Protein AF-A0A962MMG5-F1 (afdb_monomer_lite)

Radius of gyration: 58.64 Å; chains: 1; bounding box: 100×62×156 Å

Foldseek 3Di:
DVLQVPDPVLVVLLVVLVVLVVVLVVCVVVDPCPDPVNVVSVVVNVVSLVVSLVVVCVRVDPPDDPPPPRPVVNVVVVVCPDVVVVVVVVVVVVVVVVVVVVVVVVVVVVVVVVVVVVVVVVVVVVVVVVVVVVVVVVVVVVVVVVVVVVVVVVVPDPPVVDPPPPDPDPDDDPPDDDCPVVVVVVVVVVVVVVVD

Secondary structure (DSSP, 8-state):
-HHHHT-HHHHHHHHHHHHHHHHHHHHHHHS-TT-HHHHHHHHHHHHHHHHHHHHHHHHHGGGS-TTSHHHHHHHHHHTT--HHHHHHHHHHHHHHHHHHHHHHHHHHHHHHHHHHHHHHHHHHHHHHHHHHHHHHHHHHHHHHHHHHHHHHHHHH-TTTTS------PPP---SS---HHHHHHHHHHHHHHTT-

pLDDT: mean 78.05, std 14.78, range [43.75, 97.81]

Structure (mmCIF, N/CA/C/O backbone):
data_AF-A0A962MMG5-F1
#
_entry.id   AF-A0A962MMG5-F1
#
loop_
_atom_site.group_PDB
_atom_site.id
_atom_site.type_symbol
_atom_site.label_atom_id
_atom_site.label_alt_id
_atom_site.label_comp_id
_atom_site.label_asym_id
_atom_site.label_entity_id
_atom_site.label_seq_id
_atom_site.pdbx_PDB_ins_code
_atom_site.Cartn_x
_atom_site.Cartn_y
_atom_site.Cartn_z
_atom_site.occupancy
_atom_site.B_iso_or_equiv
_atom_site.auth_seq_id
_atom_site.auth_comp_id
_atom_site.auth_asym_id
_atom_site.auth_atom_id
_atom_site.pdbx_PDB_model_num
ATOM 1 N N . ALA A 1 1 ? 8.980 1.156 -20.671 1.00 50.00 1 ALA A N 1
ATOM 2 C CA . ALA A 1 1 ? 10.140 1.974 -21.091 1.00 50.00 1 ALA A CA 1
ATOM 3 C C . ALA A 1 1 ? 11.286 1.927 -20.070 1.00 50.00 1 ALA A C 1
ATOM 5 O O . ALA A 1 1 ? 12.406 1.651 -20.466 1.00 50.00 1 ALA A O 1
ATOM 6 N N . LEU A 1 2 ? 11.029 2.111 -18.769 1.00 51.72 2 LEU A N 1
ATOM 7 C CA . LEU A 1 2 ? 12.082 2.174 -17.733 1.00 51.72 2 LEU A CA 1
ATOM 8 C C . LEU A 1 2 ? 12.782 0.841 -17.451 1.00 51.72 2 LEU A C 1
ATOM 10 O O . LEU A 1 2 ? 14.003 0.807 -17.398 1.00 51.72 2 LEU A O 1
ATOM 14 N N . LEU A 1 3 ? 12.030 -0.264 -17.378 1.00 58.00 3 LEU A N 1
ATOM 15 C CA . LEU A 1 3 ? 12.609 -1.612 -17.245 1.00 58.00 3 LEU A CA 1
ATOM 16 C C . LEU A 1 3 ? 13.552 -1.973 -18.402 1.00 58.00 3 LEU A C 1
ATOM 18 O O . LEU A 1 3 ? 14.442 -2.793 -18.234 1.00 58.00 3 LEU A O 1
ATOM 22 N N . LEU A 1 4 ? 13.351 -1.360 -19.573 1.00 62.56 4 LEU A N 1
ATOM 23 C CA . LEU A 1 4 ? 14.190 -1.583 -20.749 1.00 62.56 4 LEU A CA 1
ATOM 24 C C . LEU A 1 4 ? 15.490 -0.784 -20.647 1.00 62.56 4 LEU A C 1
ATOM 26 O O . LEU A 1 4 ? 16.555 -1.337 -20.874 1.00 62.56 4 LEU A O 1
ATOM 30 N N . ASN A 1 5 ? 15.413 0.500 -20.276 1.00 62.59 5 ASN A N 1
ATOM 31 C CA . ASN A 1 5 ? 16.597 1.359 -20.166 1.00 62.59 5 ASN A CA 1
ATOM 32 C C . ASN A 1 5 ? 17.477 1.011 -18.948 1.00 62.59 5 ASN A C 1
ATOM 34 O O . ASN A 1 5 ? 18.682 1.231 -18.970 1.00 62.59 5 ASN A O 1
ATOM 38 N N . ALA A 1 6 ? 16.883 0.450 -17.891 1.00 62.59 6 ALA A N 1
ATOM 39 C CA . ALA A 1 6 ? 17.605 0.006 -16.702 1.00 62.59 6 ALA A CA 1
ATOM 40 C C . ALA A 1 6 ? 18.327 -1.347 -16.879 1.00 62.59 6 ALA A C 1
ATOM 42 O O . ALA A 1 6 ? 19.144 -1.702 -16.032 1.00 62.59 6 ALA A O 1
ATOM 43 N N . ASP A 1 7 ? 18.043 -2.115 -17.942 1.00 72.12 7 ASP A N 1
ATOM 44 C CA . ASP A 1 7 ? 18.690 -3.410 -18.178 1.00 72.12 7 ASP A CA 1
ATOM 45 C C . ASP A 1 7 ? 20.025 -3.230 -18.935 1.00 72.12 7 ASP A C 1
ATOM 47 O O . ASP A 1 7 ? 20.018 -2.827 -20.106 1.00 72.12 7 ASP A O 1
ATOM 51 N N . PRO A 1 8 ? 21.178 -3.571 -18.323 1.00 75.00 8 PRO A N 1
ATOM 52 C CA . PRO A 1 8 ? 22.483 -3.435 -18.968 1.00 75.00 8 PRO A CA 1
ATOM 53 C C . PRO A 1 8 ? 22.618 -4.307 -20.223 1.00 75.00 8 PRO A C 1
ATOM 55 O O . PRO A 1 8 ? 23.302 -3.919 -21.168 1.00 75.00 8 PRO A O 1
ATOM 58 N N . VAL A 1 9 ? 21.939 -5.460 -20.268 1.00 78.56 9 VAL A N 1
ATOM 59 C CA . VAL A 1 9 ? 21.954 -6.362 -21.431 1.00 78.56 9 VAL A CA 1
ATOM 60 C C . VAL A 1 9 ? 21.170 -5.753 -22.589 1.00 78.56 9 VAL A C 1
ATOM 62 O O . VAL A 1 9 ? 21.579 -5.860 -23.739 1.00 78.56 9 VAL A O 1
ATOM 65 N N . PHE A 1 10 ? 20.056 -5.079 -22.300 1.00 78.62 10 PHE A N 1
ATOM 66 C CA . PHE A 1 10 ? 19.275 -4.395 -23.328 1.00 78.62 10 PHE A CA 1
ATOM 67 C C . PHE A 1 10 ? 20.078 -3.243 -23.947 1.00 78.62 10 PHE A C 1
ATOM 69 O O . PHE A 1 10 ? 20.135 -3.119 -25.172 1.00 78.62 10 PHE A O 1
ATOM 76 N N . ARG A 1 11 ? 20.770 -2.455 -23.117 1.00 77.44 11 ARG A N 1
ATOM 77 C CA . ARG A 1 11 ? 21.615 -1.347 -23.577 1.00 77.44 11 ARG A CA 1
ATOM 78 C C . ARG A 1 11 ? 22.778 -1.815 -24.452 1.00 77.44 11 ARG A C 1
ATOM 80 O O . ARG A 1 11 ? 22.948 -1.284 -25.545 1.00 77.44 11 ARG A O 1
ATOM 87 N N . SER A 1 12 ? 23.516 -2.841 -24.028 1.00 82.00 12 SER A N 1
ATOM 88 C CA . SER A 1 12 ? 24.632 -3.364 -24.825 1.00 82.00 12 SER A CA 1
ATOM 89 C C . SER A 1 12 ? 24.162 -3.956 -26.156 1.00 82.00 12 SER A C 1
ATOM 91 O O . SER A 1 12 ? 24.792 -3.740 -27.187 1.00 82.00 12 SER A O 1
ATOM 93 N N . THR A 1 13 ? 23.009 -4.637 -26.188 1.00 83.44 13 THR A N 1
ATOM 94 C CA . THR A 1 13 ? 22.439 -5.132 -27.454 1.00 83.44 13 THR A CA 1
ATOM 95 C C . THR A 1 13 ? 21.995 -4.010 -28.394 1.00 83.44 13 THR A C 1
ATOM 97 O O . THR A 1 13 ? 22.092 -4.169 -29.609 1.00 83.44 13 THR A O 1
ATOM 100 N N . LEU A 1 14 ? 21.546 -2.872 -27.855 1.00 81.62 14 LEU A N 1
ATOM 101 C CA . LEU A 1 14 ? 21.193 -1.687 -28.638 1.00 81.62 14 LEU A CA 1
ATOM 102 C C . LEU A 1 14 ? 22.445 -1.027 -29.232 1.00 81.62 14 LEU A C 1
ATOM 104 O O . LEU A 1 14 ? 22.450 -0.688 -30.414 1.00 81.62 14 LEU A O 1
ATOM 108 N N . GLU A 1 15 ? 23.512 -0.902 -28.443 1.00 82.19 15 GLU A N 1
ATOM 109 C CA . GLU A 1 15 ? 24.815 -0.393 -28.893 1.00 82.19 15 GLU A CA 1
ATOM 110 C C . GLU A 1 15 ? 25.410 -1.290 -29.997 1.00 82.19 15 GLU A C 1
ATOM 112 O O . GLU A 1 15 ? 25.740 -0.797 -31.077 1.00 82.19 15 GLU A O 1
ATOM 117 N N . ASN A 1 16 ? 25.407 -2.615 -29.803 1.00 83.56 16 ASN A N 1
ATOM 118 C CA . ASN A 1 16 ? 25.861 -3.587 -30.807 1.00 83.56 16 ASN A CA 1
ATOM 119 C C . ASN A 1 16 ? 25.050 -3.514 -32.112 1.00 83.56 16 ASN A C 1
ATOM 121 O O . ASN A 1 16 ? 25.594 -3.670 -33.205 1.00 83.56 16 ASN A O 1
ATOM 125 N N . LEU A 1 17 ? 23.739 -3.273 -32.019 1.00 84.25 17 LEU A N 1
ATOM 126 C CA . LEU A 1 17 ? 22.877 -3.096 -33.187 1.00 84.25 17 LEU A CA 1
ATOM 127 C C . LEU A 1 17 ? 23.201 -1.798 -33.937 1.00 84.25 17 LEU A C 1
ATOM 129 O O . LEU A 1 17 ? 23.193 -1.786 -35.169 1.00 84.25 17 LEU A O 1
ATOM 133 N N . ALA A 1 18 ? 23.491 -0.710 -33.219 1.00 81.44 18 ALA A N 1
ATOM 134 C CA . ALA A 1 18 ? 23.902 0.550 -33.830 1.00 81.44 18 ALA A CA 1
ATOM 135 C C . ALA A 1 18 ? 25.228 0.390 -34.594 1.00 81.44 18 ALA A C 1
ATOM 137 O O . ALA A 1 18 ? 25.329 0.829 -35.741 1.00 81.44 18 ALA A O 1
ATOM 138 N N . GLU A 1 19 ? 26.198 -0.316 -34.012 1.00 84.94 19 GLU A N 1
ATOM 139 C CA . GLU A 1 19 ? 27.481 -0.627 -34.650 1.00 84.94 19 GLU A CA 1
ATOM 140 C C . GLU A 1 19 ? 27.322 -1.560 -35.866 1.00 84.94 19 GLU A C 1
ATOM 142 O O . GLU A 1 19 ? 27.868 -1.303 -36.944 1.00 84.94 19 GLU A O 1
ATOM 147 N N . ALA A 1 20 ? 26.493 -2.604 -35.753 1.00 84.12 20 ALA A N 1
ATOM 148 C CA . ALA A 1 20 ? 26.179 -3.505 -36.863 1.00 84.12 20 ALA A CA 1
ATOM 149 C C . ALA A 1 20 ? 25.480 -2.778 -38.029 1.00 84.12 20 ALA A C 1
ATOM 151 O O . ALA A 1 20 ? 25.732 -3.077 -39.196 1.00 84.12 20 ALA A O 1
ATOM 152 N N . ARG A 1 21 ? 24.624 -1.789 -37.740 1.00 83.44 21 ARG A N 1
ATOM 153 C CA . ARG A 1 21 ? 23.985 -0.956 -38.771 1.00 83.44 21 ARG A CA 1
ATOM 154 C C . ARG A 1 21 ? 24.956 0.038 -39.408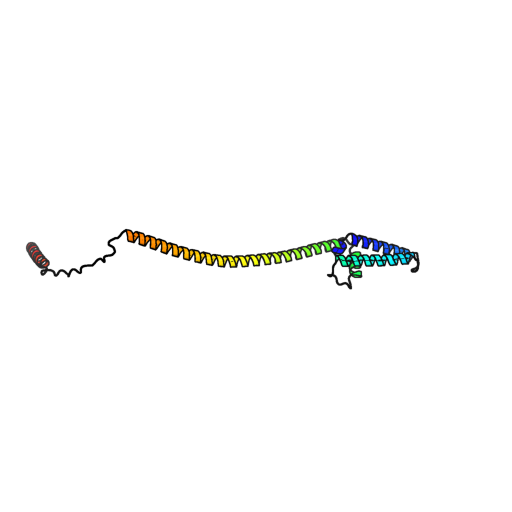 1.00 83.44 21 ARG A C 1
ATOM 156 O O . ARG A 1 21 ? 24.884 0.234 -40.619 1.00 83.44 21 ARG A O 1
ATOM 163 N N . ALA A 1 22 ? 25.861 0.630 -38.630 1.00 84.25 22 ALA A N 1
ATOM 164 C CA . ALA A 1 22 ? 26.896 1.524 -39.151 1.00 84.25 22 ALA A CA 1
ATOM 165 C C . ALA A 1 22 ? 27.844 0.782 -40.110 1.00 84.25 22 ALA A C 1
ATOM 167 O O . ALA A 1 22 ? 28.054 1.215 -41.240 1.00 84.25 22 ALA A O 1
ATOM 168 N N . THR A 1 23 ? 28.324 -0.397 -39.710 1.00 85.88 23 THR A N 1
ATOM 169 C CA . THR A 1 23 ? 29.180 -1.251 -40.553 1.00 85.88 23 THR A CA 1
ATOM 170 C C . THR A 1 23 ? 28.458 -1.759 -41.803 1.00 85.88 23 THR A C 1
ATOM 172 O O . THR A 1 23 ? 29.042 -1.799 -42.887 1.00 85.88 23 THR A O 1
ATOM 175 N N . LEU A 1 24 ? 27.167 -2.091 -41.699 1.00 86.75 24 LEU A N 1
ATOM 176 C CA . LEU A 1 24 ? 26.329 -2.425 -42.852 1.00 86.75 24 LEU A CA 1
ATOM 177 C C . LEU A 1 24 ? 26.233 -1.241 -43.826 1.00 86.75 24 LEU A C 1
ATOM 179 O O . LEU A 1 24 ? 26.394 -1.446 -45.030 1.00 86.75 24 LEU A O 1
ATOM 183 N N . ALA A 1 25 ? 26.014 -0.019 -43.331 1.00 84.38 25 ALA A N 1
ATOM 184 C CA . ALA A 1 25 ? 25.962 1.185 -44.160 1.00 84.38 25 ALA A CA 1
ATOM 185 C C . ALA A 1 25 ? 27.298 1.444 -44.883 1.00 84.38 25 ALA A C 1
ATOM 187 O O . ALA A 1 25 ? 27.298 1.673 -46.094 1.00 84.38 25 ALA A O 1
ATOM 188 N N . ASP A 1 26 ? 28.429 1.294 -44.189 1.00 87.38 26 ASP A N 1
ATOM 189 C CA . ASP A 1 26 ? 29.767 1.395 -44.788 1.00 87.38 26 ASP A CA 1
ATOM 190 C C . ASP A 1 26 ? 29.994 0.346 -45.885 1.00 87.38 26 ASP A C 1
ATOM 192 O O . ASP A 1 26 ? 30.548 0.638 -46.950 1.00 87.38 26 ASP A O 1
ATOM 196 N N . TYR A 1 27 ? 29.560 -0.893 -45.648 1.00 88.12 27 TYR A N 1
ATOM 197 C CA . TYR A 1 27 ? 29.689 -1.979 -46.615 1.00 88.12 27 TYR A CA 1
ATOM 198 C C . TYR A 1 27 ? 28.732 -1.861 -47.794 1.00 88.12 27 TYR A C 1
ATOM 200 O O . TYR A 1 27 ? 29.111 -2.269 -48.886 1.00 88.12 27 TYR A O 1
ATOM 208 N N . LEU A 1 28 ? 27.547 -1.279 -47.617 1.00 85.56 28 LEU A N 1
ATOM 209 C CA . LEU A 1 28 ? 26.668 -0.914 -48.729 1.00 85.56 28 LEU A CA 1
ATOM 210 C C . LEU A 1 28 ? 27.239 0.239 -49.559 1.00 85.56 28 LEU A C 1
ATOM 212 O O . LEU A 1 28 ? 27.043 0.266 -50.771 1.00 85.56 28 LEU A O 1
ATOM 216 N N . GLY A 1 29 ? 27.962 1.169 -48.928 1.00 84.94 29 GLY A N 1
ATOM 217 C CA . GLY A 1 29 ? 28.671 2.237 -49.633 1.00 84.94 29 GLY A CA 1
ATOM 218 C C . GLY A 1 29 ? 29.849 1.725 -50.469 1.00 84.94 29 GLY A C 1
ATOM 219 O O . GLY A 1 29 ? 30.132 2.268 -51.534 1.00 84.94 29 GLY A O 1
ATOM 220 N N . LYS A 1 30 ? 30.527 0.661 -50.013 1.00 86.38 30 LYS A N 1
ATOM 221 C CA . LYS A 1 30 ? 31.703 0.075 -50.688 1.00 86.38 30 LYS A CA 1
ATOM 222 C C . LYS A 1 30 ? 31.366 -1.077 -51.637 1.00 86.38 30 LYS A C 1
ATOM 224 O O . LYS A 1 30 ? 32.090 -1.300 -52.606 1.00 86.38 30 LYS A O 1
ATOM 229 N N . TRP A 1 31 ? 30.309 -1.835 -51.360 1.00 86.19 31 TRP A N 1
ATOM 230 C CA . TRP A 1 31 ? 29.953 -3.059 -52.075 1.00 86.19 31 TRP A CA 1
ATOM 231 C C . TRP A 1 31 ? 28.460 -3.116 -52.397 1.00 86.19 31 TRP A C 1
ATOM 233 O O . TRP A 1 31 ? 27.612 -2.643 -51.649 1.00 86.19 31 TRP A O 1
ATOM 243 N N . GLY A 1 32 ? 28.119 -3.773 -53.507 1.00 80.69 32 GLY A N 1
ATOM 244 C CA . GLY A 1 32 ? 26.726 -3.945 -53.912 1.00 80.69 32 GLY A CA 1
ATOM 245 C C . GLY A 1 32 ? 25.913 -4.849 -52.965 1.00 80.69 32 GLY A C 1
ATOM 246 O O . GLY A 1 32 ? 26.469 -5.700 -52.264 1.00 80.69 32 GLY A O 1
ATOM 247 N N . PRO A 1 33 ? 24.571 -4.770 -53.016 1.00 77.69 33 PRO A N 1
ATOM 248 C CA . PRO A 1 33 ? 23.655 -5.463 -52.097 1.00 77.69 33 PRO A CA 1
ATOM 249 C C . PRO A 1 33 ? 23.720 -7.000 -52.156 1.00 77.69 33 PRO A C 1
ATOM 251 O O . PRO A 1 33 ? 23.191 -7.685 -51.283 1.00 77.69 33 PRO A O 1
ATOM 254 N N . ARG A 1 34 ? 24.361 -7.570 -53.185 1.00 81.00 34 ARG A N 1
ATOM 255 C CA . ARG A 1 34 ? 24.557 -9.021 -53.343 1.00 81.00 34 ARG A CA 1
ATOM 256 C C . ARG A 1 34 ? 25.866 -9.546 -52.745 1.00 81.00 34 ARG A C 1
ATOM 258 O O . ARG A 1 34 ? 26.056 -10.760 -52.744 1.00 81.00 34 ARG A O 1
ATOM 265 N N . HIS A 1 35 ? 26.743 -8.679 -52.241 1.00 87.81 35 HIS A N 1
ATOM 266 C CA . HIS A 1 35 ? 28.038 -9.088 -51.704 1.00 87.81 35 HIS A CA 1
ATOM 267 C C . HIS A 1 35 ? 27.873 -9.964 -50.441 1.00 87.81 35 HIS A C 1
ATOM 269 O O . HIS A 1 35 ? 27.053 -9.633 -49.578 1.00 87.81 35 HIS A O 1
ATOM 275 N N . PRO A 1 36 ? 28.639 -11.064 -50.283 1.00 87.44 36 PRO A N 1
ATOM 276 C CA . PRO A 1 36 ? 28.470 -12.005 -49.171 1.00 87.44 36 PRO A CA 1
ATOM 277 C C . PRO A 1 36 ? 28.608 -11.342 -47.796 1.00 87.44 36 PRO A C 1
ATOM 279 O O . PRO A 1 36 ? 27.806 -11.627 -46.911 1.00 87.44 36 PRO A O 1
ATOM 282 N N . LYS A 1 37 ? 29.539 -10.388 -47.636 1.00 83.38 37 LYS A N 1
ATOM 283 C CA . LYS A 1 37 ? 29.683 -9.629 -46.380 1.00 83.38 37 LYS A CA 1
ATOM 284 C C . LYS A 1 37 ? 28.448 -8.771 -46.081 1.00 83.38 37 LYS A C 1
ATOM 286 O O . LYS A 1 37 ? 27.962 -8.777 -44.962 1.00 83.38 37 LYS A O 1
ATOM 291 N N . VAL A 1 38 ? 27.873 -8.105 -47.083 1.00 87.88 38 VAL A N 1
ATOM 292 C CA . VAL A 1 38 ? 26.654 -7.295 -46.899 1.00 87.88 38 VAL A CA 1
ATOM 293 C C . VAL A 1 38 ? 25.481 -8.175 -46.460 1.00 87.88 38 VAL A C 1
ATOM 295 O O . VAL A 1 38 ? 24.766 -7.823 -45.527 1.00 87.88 38 VAL A O 1
ATOM 298 N N . LYS A 1 39 ? 25.314 -9.355 -47.072 1.00 88.06 39 LYS A N 1
ATOM 299 C CA . LYS A 1 39 ? 24.279 -10.317 -46.662 1.00 88.06 39 LYS A CA 1
ATOM 300 C C . LYS A 1 39 ? 24.479 -10.826 -45.234 1.00 88.06 39 LYS A C 1
ATOM 302 O O . LYS A 1 39 ? 23.503 -10.925 -44.500 1.00 88.06 39 LYS A O 1
ATOM 307 N N . GLN A 1 40 ? 25.717 -11.120 -44.834 1.00 87.62 40 GLN A N 1
ATOM 308 C CA . GLN A 1 40 ? 26.030 -11.542 -43.464 1.00 87.62 40 GLN A CA 1
ATOM 309 C C . GLN A 1 40 ? 25.647 -10.465 -42.443 1.00 87.62 40 GLN A C 1
ATOM 311 O O . GLN A 1 40 ? 24.933 -10.759 -41.490 1.00 87.62 40 GLN A O 1
ATOM 316 N N . PHE A 1 41 ? 26.033 -9.207 -42.679 1.00 86.25 41 PHE A N 1
ATOM 317 C CA . PHE A 1 41 ? 25.680 -8.100 -41.785 1.00 86.25 41 PHE A CA 1
ATOM 318 C C . PHE A 1 41 ? 24.178 -7.778 -41.796 1.00 86.25 41 PHE A C 1
ATOM 320 O O . PHE A 1 41 ? 23.620 -7.446 -40.756 1.00 86.25 41 PHE A O 1
ATOM 327 N N . GLN A 1 42 ? 23.480 -7.945 -42.925 1.00 86.50 42 GLN A N 1
ATOM 328 C CA . GLN A 1 42 ? 22.015 -7.834 -42.969 1.00 86.50 42 GLN A CA 1
ATOM 329 C C . GLN A 1 42 ? 21.316 -8.894 -42.113 1.00 86.50 42 GLN A C 1
ATOM 331 O O . GLN A 1 42 ? 20.319 -8.589 -41.461 1.00 86.50 42 GLN A O 1
ATOM 336 N N . VAL A 1 43 ? 21.813 -10.133 -42.120 1.00 88.81 43 VAL A N 1
ATOM 337 C CA . VAL A 1 43 ? 21.289 -11.201 -41.257 1.00 88.81 43 VAL A CA 1
ATOM 338 C C . VAL A 1 43 ? 21.581 -10.879 -39.793 1.00 88.81 43 VAL A C 1
ATOM 340 O O . VAL A 1 43 ? 20.658 -10.899 -38.987 1.00 88.81 43 VAL A O 1
ATOM 343 N N . LEU A 1 44 ? 22.808 -10.459 -39.476 1.00 86.94 44 LEU A N 1
ATOM 344 C CA . LEU A 1 44 ? 23.209 -10.077 -38.120 1.00 86.94 44 LEU A CA 1
ATOM 345 C C . LEU A 1 44 ? 22.343 -8.942 -37.543 1.00 86.94 44 LEU A C 1
ATOM 347 O O . LEU A 1 44 ? 21.909 -9.008 -36.393 1.00 86.94 44 LEU A O 1
ATOM 351 N N . VAL A 1 45 ? 22.039 -7.913 -38.339 1.00 85.06 45 VAL A N 1
ATOM 352 C CA . VAL A 1 45 ? 21.145 -6.821 -37.918 1.00 85.06 45 VAL A CA 1
ATOM 353 C C . VAL A 1 45 ? 19.737 -7.350 -37.623 1.00 85.06 45 VAL A C 1
ATOM 355 O O . VAL A 1 45 ? 19.159 -7.010 -36.597 1.00 85.06 45 VAL A O 1
ATOM 358 N N . LYS A 1 46 ? 19.196 -8.245 -38.456 1.00 85.56 46 LYS A N 1
ATOM 359 C CA . LYS A 1 46 ? 17.869 -8.837 -38.212 1.00 85.56 46 LYS A CA 1
ATOM 360 C C . LYS A 1 46 ? 17.840 -9.735 -36.974 1.00 85.56 46 LYS A C 1
ATOM 362 O O . LYS A 1 46 ? 16.869 -9.712 -36.224 1.00 85.56 46 LYS A O 1
ATOM 367 N N . GLU A 1 47 ? 18.882 -10.528 -36.752 1.00 86.31 47 GLU A N 1
ATOM 368 C CA . GLU A 1 47 ? 18.989 -11.405 -35.581 1.00 86.31 47 GLU A CA 1
ATOM 369 C C . GLU A 1 47 ? 19.105 -10.597 -34.284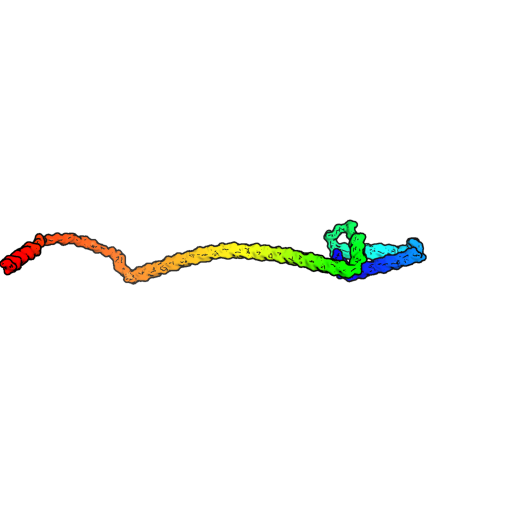 1.00 86.31 47 GLU A C 1
ATOM 371 O O . GLU A 1 47 ? 18.415 -10.886 -33.304 1.00 86.31 47 GLU A O 1
ATOM 376 N N . THR A 1 48 ? 19.920 -9.540 -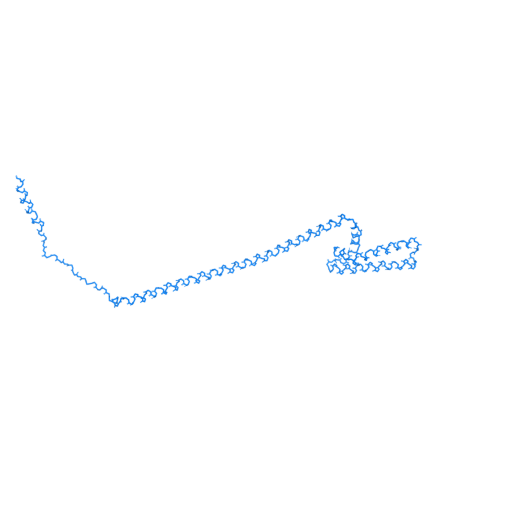34.285 1.00 83.81 48 THR A N 1
ATOM 377 C CA . THR A 1 48 ? 20.067 -8.640 -33.129 1.00 83.81 48 THR A CA 1
ATOM 378 C C . THR A 1 48 ? 18.781 -7.861 -32.842 1.00 83.81 48 THR A C 1
ATOM 380 O O . THR A 1 48 ? 18.395 -7.742 -31.679 1.00 83.81 48 THR A O 1
ATOM 383 N N . GLU A 1 49 ? 18.044 -7.428 -33.871 1.00 79.81 49 GLU A N 1
ATOM 384 C CA . GLU A 1 49 ? 16.697 -6.852 -33.728 1.00 79.81 49 GLU A CA 1
ATOM 385 C C . GLU A 1 49 ? 15.721 -7.833 -33.067 1.00 79.81 49 GLU A C 1
ATOM 387 O O . GLU A 1 49 ? 15.007 -7.477 -32.127 1.00 79.81 49 GLU A O 1
ATOM 392 N N . GLN A 1 50 ? 15.701 -9.089 -33.516 1.00 81.31 50 GLN A N 1
ATOM 393 C CA . GLN A 1 50 ? 14.836 -10.117 -32.935 1.00 81.31 50 GLN A CA 1
ATOM 394 C C . GLN A 1 50 ? 15.209 -10.431 -31.483 1.00 81.31 50 GLN A C 1
ATOM 396 O O . GLN A 1 50 ? 14.316 -10.568 -30.642 1.00 81.31 50 GLN A O 1
ATOM 401 N N . ALA A 1 51 ? 16.502 -10.499 -31.162 1.00 82.56 51 ALA A N 1
ATOM 402 C CA . ALA A 1 51 ? 16.983 -10.701 -29.798 1.00 82.56 51 ALA A CA 1
ATOM 403 C C . ALA A 1 51 ? 16.577 -9.541 -28.871 1.00 82.56 51 ALA A C 1
ATOM 405 O O . ALA A 1 51 ? 16.092 -9.776 -27.759 1.00 82.56 51 ALA A O 1
ATOM 406 N N . LEU A 1 52 ? 16.686 -8.298 -29.354 1.00 79.06 52 LEU A N 1
ATOM 407 C CA . LEU A 1 52 ? 16.254 -7.095 -28.641 1.00 79.06 52 LEU A CA 1
ATOM 408 C C . LEU A 1 52 ? 14.740 -7.119 -28.365 1.00 79.06 52 LEU A C 1
ATOM 410 O O . LEU A 1 52 ? 14.300 -6.812 -27.255 1.00 79.06 52 LEU A O 1
ATOM 414 N N . LEU A 1 53 ? 13.934 -7.549 -29.343 1.00 75.75 53 LEU A N 1
ATOM 415 C CA . LEU A 1 53 ? 12.483 -7.706 -29.194 1.00 75.75 53 LEU A CA 1
ATOM 416 C C . LEU A 1 53 ? 12.099 -8.849 -28.248 1.00 75.75 53 LEU A C 1
ATOM 418 O O . LEU A 1 53 ? 11.167 -8.721 -27.454 1.00 75.75 53 LEU A O 1
ATOM 422 N N . ALA A 1 54 ? 12.809 -9.973 -28.298 1.00 80.12 54 ALA A N 1
ATOM 423 C CA . ALA A 1 54 ? 12.589 -11.076 -27.371 1.00 80.12 54 ALA A CA 1
ATOM 424 C C . ALA A 1 54 ? 12.903 -10.651 -25.928 1.00 80.12 54 ALA A C 1
ATOM 426 O O . ALA A 1 54 ? 12.137 -10.957 -25.010 1.00 80.12 54 ALA A O 1
ATOM 427 N N . ARG A 1 55 ? 13.992 -9.898 -25.726 1.00 77.69 55 ARG A N 1
ATOM 428 C CA . ARG A 1 55 ? 14.365 -9.344 -24.419 1.00 77.69 55 ARG A CA 1
ATOM 429 C C . ARG A 1 55 ? 13.346 -8.317 -23.934 1.00 77.69 55 ARG A C 1
ATOM 431 O O . ARG A 1 55 ? 12.921 -8.399 -22.783 1.00 77.69 55 ARG A O 1
ATOM 438 N N . SER A 1 56 ? 12.891 -7.414 -24.803 1.00 71.94 56 SER A N 1
ATOM 439 C CA . SER A 1 56 ? 11.911 -6.392 -24.427 1.00 71.94 56 SER A CA 1
ATOM 440 C C . SER A 1 56 ? 10.567 -6.988 -24.007 1.00 71.94 56 SER A C 1
ATOM 442 O O . SER A 1 56 ? 9.994 -6.558 -23.007 1.00 71.94 56 SER A O 1
ATOM 444 N N . ARG A 1 57 ? 10.108 -8.041 -24.695 1.00 72.75 57 ARG A N 1
ATOM 445 C CA . ARG A 1 57 ? 8.902 -8.801 -24.325 1.00 72.75 57 ARG A CA 1
ATOM 446 C C . ARG A 1 57 ? 9.034 -9.484 -22.964 1.00 72.75 57 ARG A C 1
ATOM 448 O O . ARG A 1 57 ? 8.085 -9.457 -22.187 1.00 72.75 57 ARG A O 1
ATOM 455 N N . ARG A 1 58 ? 10.202 -10.058 -22.648 1.00 74.06 58 ARG A N 1
ATOM 456 C CA . ARG A 1 58 ? 10.456 -10.665 -21.328 1.00 74.06 58 ARG A CA 1
ATOM 457 C C . ARG A 1 58 ? 10.421 -9.633 -20.201 1.00 74.06 58 ARG A C 1
ATOM 459 O O . ARG A 1 58 ? 9.870 -9.922 -19.149 1.00 74.06 58 ARG A O 1
ATOM 466 N N . LEU A 1 59 ? 10.984 -8.446 -20.426 1.00 70.50 59 LEU A N 1
ATOM 467 C CA . LEU A 1 59 ? 11.059 -7.388 -19.411 1.00 70.50 59 LEU A CA 1
ATOM 468 C C . LEU A 1 59 ? 9.726 -6.663 -19.190 1.00 70.50 59 LEU A C 1
ATOM 470 O O . LEU A 1 59 ? 9.432 -6.251 -18.075 1.00 70.50 59 LEU A O 1
ATOM 474 N N . LEU A 1 60 ? 8.924 -6.477 -20.241 1.00 66.38 60 LEU A N 1
ATOM 475 C CA . LEU A 1 60 ? 7.638 -5.774 -20.156 1.00 66.38 60 LEU A CA 1
ATOM 476 C C . LEU A 1 60 ? 6.477 -6.677 -19.701 1.00 66.38 60 LEU A C 1
ATOM 478 O O . LEU A 1 60 ? 5.434 -6.165 -19.289 1.00 66.38 60 LEU A O 1
ATOM 482 N N . GLY A 1 61 ? 6.639 -8.001 -19.781 1.00 62.56 61 GLY A N 1
ATOM 483 C CA . GLY A 1 61 ? 5.573 -8.971 -19.524 1.00 62.56 61 GLY A CA 1
ATOM 484 C C . GLY A 1 61 ? 4.379 -8.824 -20.481 1.00 62.56 61 GLY A C 1
ATOM 485 O O . GLY A 1 61 ? 4.383 -8.004 -21.401 1.00 62.56 61 GLY A O 1
ATOM 486 N N . SER A 1 62 ? 3.310 -9.593 -20.250 1.00 55.41 62 SER A N 1
ATOM 487 C CA . SER A 1 62 ? 2.065 -9.604 -21.052 1.00 55.41 62 SER A CA 1
ATOM 488 C C . SER A 1 62 ? 1.280 -8.278 -21.053 1.00 55.41 62 SER A C 1
ATOM 490 O O . SER A 1 62 ? 0.152 -8.229 -21.533 1.00 55.41 62 SER A O 1
ATOM 492 N N . ARG A 1 63 ? 1.841 -7.204 -20.486 1.00 49.16 63 ARG A N 1
ATOM 493 C CA . ARG A 1 63 ? 1.176 -5.918 -20.247 1.00 49.16 63 ARG A CA 1
ATOM 494 C C . ARG A 1 63 ? 1.381 -4.898 -21.370 1.00 49.16 63 ARG A C 1
ATOM 496 O O . ARG A 1 63 ? 0.882 -3.783 -21.264 1.00 49.16 63 ARG A O 1
ATOM 503 N N . ALA A 1 64 ? 2.103 -5.255 -22.432 1.00 48.81 64 ALA A N 1
ATOM 504 C CA . ALA A 1 64 ? 2.376 -4.369 -23.557 1.00 48.81 64 ALA A CA 1
ATOM 505 C C . ALA A 1 64 ? 1.725 -4.924 -24.847 1.00 48.81 64 ALA A C 1
ATOM 507 O O . ALA A 1 64 ? 2.000 -6.072 -25.206 1.00 48.81 64 ALA A O 1
ATOM 508 N N . PRO A 1 65 ? 0.858 -4.162 -25.549 1.00 43.75 65 PRO A N 1
ATOM 509 C CA . PRO A 1 65 ? 0.178 -4.647 -26.748 1.00 43.75 65 PRO A CA 1
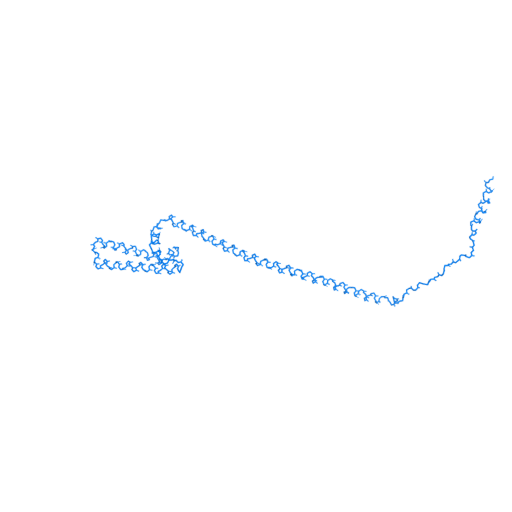ATOM 510 C C . PRO A 1 65 ? 1.200 -4.945 -27.851 1.00 43.75 65 PRO A C 1
ATOM 512 O O . PRO A 1 65 ? 1.937 -4.070 -28.305 1.00 43.75 65 PRO A O 1
ATOM 515 N N . ALA A 1 66 ? 1.246 -6.211 -28.264 1.00 46.75 66 ALA A N 1
ATOM 516 C CA . ALA A 1 66 ? 2.297 -6.814 -29.081 1.00 46.75 66 ALA A CA 1
ATOM 517 C C . ALA A 1 66 ? 2.442 -6.267 -30.518 1.00 46.75 66 ALA A C 1
ATOM 519 O O . ALA A 1 66 ? 3.343 -6.710 -31.229 1.00 46.75 66 ALA A O 1
ATOM 520 N N . SER A 1 67 ? 1.598 -5.331 -30.963 1.00 46.09 67 SER A N 1
ATOM 521 C CA . SER A 1 67 ? 1.515 -4.936 -32.374 1.00 46.09 67 SER A CA 1
ATOM 522 C C . SER A 1 67 ? 2.308 -3.681 -32.760 1.00 46.09 67 SER A C 1
ATOM 524 O O . SER A 1 67 ? 2.813 -3.642 -33.874 1.00 46.09 67 SER A O 1
ATOM 526 N N . ASN A 1 68 ? 2.499 -2.694 -31.871 1.00 47.06 68 ASN A N 1
ATOM 527 C CA . ASN A 1 68 ? 3.003 -1.359 -32.276 1.00 47.06 68 ASN A CA 1
ATOM 528 C C . ASN A 1 68 ? 4.238 -0.855 -31.503 1.00 47.06 68 ASN A C 1
ATOM 530 O O . ASN A 1 68 ? 4.665 0.289 -31.666 1.00 47.06 68 ASN A O 1
ATOM 534 N N . LEU A 1 69 ? 4.830 -1.706 -30.664 1.00 50.56 69 LEU A N 1
ATOM 535 C CA . LEU A 1 69 ? 6.002 -1.368 -29.852 1.00 50.56 69 LEU A CA 1
ATOM 536 C C . LEU A 1 69 ? 7.352 -1.247 -30.592 1.00 50.56 69 LEU A C 1
ATOM 538 O O . LEU A 1 69 ? 8.187 -0.519 -30.065 1.00 50.56 69 LEU A O 1
ATOM 542 N N . PRO A 1 70 ? 7.645 -1.913 -31.734 1.00 53.81 70 PRO A N 1
ATOM 543 C CA . PRO A 1 70 ? 9.034 -2.031 -32.184 1.00 53.81 70 PRO A CA 1
ATOM 544 C C . PRO A 1 70 ? 9.611 -0.718 -32.721 1.00 53.81 70 PRO A C 1
ATOM 546 O O . PRO A 1 70 ? 10.681 -0.318 -32.280 1.00 53.81 70 PRO A O 1
ATOM 549 N N . GLU A 1 71 ? 8.919 -0.007 -33.614 1.00 51.06 71 GLU A N 1
ATOM 550 C CA . GLU A 1 71 ? 9.474 1.222 -34.204 1.00 51.06 71 GLU A CA 1
ATOM 551 C C . GLU A 1 71 ? 9.357 2.430 -33.277 1.00 51.06 71 GLU A C 1
ATOM 553 O O . GLU A 1 71 ? 10.285 3.229 -33.178 1.00 51.06 71 GLU A O 1
ATOM 558 N N . THR A 1 72 ? 8.244 2.551 -32.552 1.00 51.56 72 THR A N 1
ATOM 559 C CA . THR A 1 72 ? 7.979 3.709 -31.692 1.00 51.56 72 THR A CA 1
ATOM 560 C C . THR A 1 72 ? 8.862 3.716 -30.448 1.00 51.56 72 THR A C 1
ATOM 562 O O . THR A 1 72 ? 9.410 4.767 -30.128 1.00 51.56 72 THR A O 1
ATOM 565 N N . LEU A 1 73 ? 9.086 2.573 -29.780 1.00 56.28 73 LEU A N 1
ATOM 566 C CA . LEU A 1 73 ? 10.039 2.514 -28.663 1.00 56.28 73 LEU A CA 1
ATOM 567 C C . LEU A 1 73 ? 11.471 2.710 -29.134 1.00 56.28 73 LEU A C 1
ATOM 569 O O . LEU A 1 73 ? 12.207 3.431 -28.471 1.00 56.28 73 LEU A O 1
ATOM 573 N N . LEU A 1 74 ? 11.872 2.091 -30.247 1.00 53.69 74 LEU A N 1
ATOM 574 C CA . LEU A 1 74 ? 13.232 2.224 -30.764 1.00 53.69 74 LEU A CA 1
ATOM 575 C C . LEU A 1 74 ? 13.499 3.681 -31.176 1.00 53.69 74 LEU A C 1
ATOM 577 O O . LEU A 1 74 ? 14.511 4.246 -30.781 1.00 53.69 74 LEU A O 1
ATOM 581 N N . ALA A 1 75 ? 12.556 4.342 -31.853 1.00 53.84 75 ALA A N 1
ATOM 582 C CA . ALA A 1 75 ? 12.655 5.760 -32.196 1.00 53.84 75 ALA A CA 1
ATOM 583 C C . ALA A 1 75 ? 12.652 6.677 -30.962 1.00 53.84 75 ALA A C 1
ATOM 585 O O . ALA A 1 75 ? 13.405 7.650 -30.928 1.00 53.84 75 ALA A O 1
ATOM 586 N N . LEU A 1 76 ? 11.845 6.368 -29.939 1.00 55.72 76 LEU A N 1
ATOM 587 C CA . LEU A 1 76 ? 11.800 7.135 -28.692 1.00 55.72 76 LEU A CA 1
ATOM 588 C C . LEU A 1 76 ? 13.098 6.970 -27.883 1.00 55.72 76 LEU A C 1
ATOM 590 O O . LEU A 1 76 ? 13.611 7.952 -27.358 1.00 55.72 76 LEU A O 1
ATOM 594 N N . LEU A 1 77 ? 13.652 5.753 -27.830 1.00 58.16 77 LEU A N 1
ATOM 595 C CA . LEU A 1 77 ? 14.895 5.423 -27.127 1.00 58.16 77 LEU A CA 1
ATOM 596 C C . LEU A 1 77 ? 16.128 5.978 -27.858 1.00 58.16 77 LEU A C 1
ATOM 598 O O . LEU A 1 77 ? 16.988 6.574 -27.214 1.00 58.16 77 LEU A O 1
ATOM 602 N N . LEU A 1 78 ? 16.194 5.904 -29.192 1.00 55.66 78 LEU A N 1
ATOM 603 C CA . LEU A 1 78 ? 17.285 6.520 -29.964 1.00 55.66 78 LEU A CA 1
ATOM 604 C C . LEU A 1 78 ? 17.242 8.058 -29.912 1.00 55.66 78 LEU A C 1
ATOM 606 O O . LEU A 1 78 ? 18.292 8.694 -29.903 1.00 55.66 78 LEU A O 1
ATOM 610 N N . LYS A 1 79 ? 16.053 8.677 -29.823 1.00 54.94 79 LYS A N 1
ATOM 611 C CA . LYS A 1 79 ? 15.911 10.133 -29.597 1.00 54.94 79 LYS A CA 1
ATOM 612 C C . LYS A 1 79 ? 16.131 10.562 -28.143 1.00 54.94 79 LYS A C 1
ATOM 614 O O . LYS A 1 79 ? 16.218 11.762 -27.891 1.00 54.94 79 LYS A O 1
ATOM 619 N N . SER A 1 80 ? 16.197 9.626 -27.194 1.00 54.06 80 SER A N 1
ATOM 620 C CA . SER A 1 80 ? 16.307 9.927 -25.758 1.00 54.06 80 SER A CA 1
ATOM 621 C C . SER A 1 80 ? 17.732 10.188 -25.262 1.00 54.06 80 SER A C 1
ATOM 623 O O . SER A 1 80 ? 17.921 10.409 -24.072 1.00 54.06 80 SER A O 1
ATOM 625 N N . ASN A 1 81 ? 18.721 10.243 -26.160 1.00 54.66 81 ASN A N 1
ATOM 626 C CA . ASN A 1 81 ? 20.123 10.525 -25.828 1.00 54.66 81 ASN A CA 1
ATOM 627 C C . ASN A 1 81 ? 20.401 11.992 -25.407 1.00 54.66 81 ASN A C 1
ATOM 629 O O . ASN A 1 81 ? 21.553 12.408 -25.333 1.00 54.66 81 ASN A O 1
ATOM 633 N N . ASP A 1 82 ? 19.356 12.788 -25.169 1.00 58.22 82 ASP A N 1
ATOM 634 C CA . ASP A 1 82 ? 19.441 14.168 -24.688 1.00 58.22 82 ASP A CA 1
ATOM 635 C C . ASP A 1 82 ? 19.211 14.180 -23.166 1.00 58.22 82 ASP A C 1
ATOM 637 O O . ASP A 1 82 ? 18.121 13.841 -22.690 1.00 58.22 82 ASP A O 1
ATOM 641 N N . GLY A 1 83 ? 20.244 14.541 -22.396 1.00 61.41 83 GLY A N 1
ATOM 642 C CA . GLY A 1 83 ? 20.252 14.480 -20.925 1.00 61.41 83 GLY A CA 1
ATOM 643 C C . GLY A 1 83 ? 19.148 15.301 -20.243 1.00 61.41 83 GLY A C 1
ATOM 644 O O . GLY A 1 83 ? 18.761 15.015 -19.110 1.00 61.41 83 GLY A O 1
ATOM 645 N N . SER A 1 84 ? 18.572 16.277 -20.948 1.00 61.72 84 SER A N 1
ATOM 646 C CA . SER A 1 84 ? 17.418 17.050 -20.475 1.00 61.72 84 SER A CA 1
ATOM 647 C C . SER A 1 84 ? 16.135 16.208 -20.375 1.00 61.72 84 SER A C 1
ATOM 649 O O . SER A 1 84 ? 15.367 16.335 -19.421 1.00 61.72 84 SER A O 1
ATOM 651 N N . ARG A 1 85 ? 15.909 15.279 -21.315 1.00 64.44 85 ARG A N 1
ATOM 652 C CA . ARG A 1 85 ? 14.733 14.392 -21.309 1.00 64.44 85 ARG A CA 1
ATOM 653 C C . ARG A 1 85 ? 14.871 13.241 -20.323 1.00 64.44 85 ARG A C 1
ATOM 655 O O . ARG A 1 85 ? 13.857 12.808 -19.780 1.00 64.44 85 ARG A O 1
ATOM 662 N N . SER A 1 86 ? 16.088 12.757 -20.062 1.00 65.06 86 SER A N 1
ATOM 663 C CA . SER A 1 86 ? 16.295 11.761 -19.003 1.00 65.06 86 SER A CA 1
ATOM 664 C C . SER A 1 86 ? 15.957 12.326 -17.624 1.00 65.06 86 SER A C 1
ATOM 666 O O . SER A 1 86 ? 15.356 11.610 -16.828 1.00 65.06 86 SER A O 1
ATOM 668 N N . ALA A 1 87 ? 16.258 13.606 -17.370 1.00 70.25 87 ALA A N 1
ATOM 669 C CA . ALA A 1 87 ? 15.886 14.284 -16.127 1.00 70.25 87 ALA A CA 1
ATOM 670 C C . ALA A 1 87 ? 14.358 14.410 -15.969 1.00 70.25 87 ALA A C 1
ATOM 672 O O . ALA A 1 87 ? 13.817 14.024 -14.939 1.00 70.25 87 ALA A O 1
ATOM 673 N N . LEU A 1 88 ? 13.641 14.835 -17.018 1.00 74.56 88 LEU A N 1
ATOM 674 C CA . LEU A 1 88 ? 12.171 14.911 -16.996 1.00 74.56 88 LEU A CA 1
ATOM 675 C C . LEU A 1 88 ? 11.501 13.541 -16.820 1.00 74.56 88 LEU A C 1
ATOM 677 O O . LEU A 1 88 ? 10.490 13.423 -16.133 1.00 74.56 88 LEU A O 1
ATOM 681 N N . LEU A 1 89 ? 12.057 12.488 -17.429 1.00 72.31 89 LEU A N 1
ATOM 682 C CA . LEU A 1 89 ? 11.573 11.122 -17.219 1.00 72.31 89 LEU A CA 1
ATOM 683 C C . LEU A 1 89 ? 11.837 10.647 -15.788 1.00 72.31 89 LEU A C 1
ATOM 685 O O . LEU A 1 89 ? 10.987 9.970 -15.221 1.00 72.31 89 LEU A O 1
ATOM 689 N N . GLN A 1 90 ? 12.982 10.997 -15.200 1.00 70.00 90 GLN A N 1
ATOM 690 C CA . GLN A 1 90 ? 13.280 10.691 -13.802 1.00 70.00 90 GLN A CA 1
ATOM 691 C C . GLN A 1 90 ? 12.298 11.393 -12.857 1.00 70.00 90 GLN A C 1
ATOM 693 O O . GLN A 1 90 ? 11.793 10.758 -11.934 1.00 70.00 90 GLN A O 1
ATOM 698 N N . GLU A 1 91 ? 11.981 12.660 -13.116 1.00 76.31 91 GLU A N 1
ATOM 699 C CA . GLU A 1 91 ? 11.021 13.434 -12.327 1.00 76.31 91 GLU A CA 1
ATOM 700 C C . GLU A 1 91 ? 9.593 12.892 -12.460 1.00 76.31 91 GLU A C 1
ATOM 702 O O . GLU A 1 91 ? 8.934 12.648 -11.455 1.00 76.31 91 GLU A O 1
ATOM 707 N N . LEU A 1 92 ? 9.147 12.565 -13.678 1.00 79.75 92 LEU A N 1
ATOM 708 C CA . LEU A 1 92 ? 7.838 11.941 -13.903 1.00 79.75 92 LEU A CA 1
ATOM 709 C C . LEU A 1 92 ? 7.713 10.585 -13.197 1.00 79.75 92 LEU A C 1
ATOM 711 O O . LEU A 1 92 ? 6.640 10.226 -12.721 1.00 79.75 92 LEU A O 1
ATOM 715 N N . VAL A 1 93 ? 8.801 9.818 -13.125 1.00 75.12 93 VAL A N 1
ATOM 716 C CA . VAL A 1 93 ? 8.824 8.535 -12.410 1.00 75.12 93 VAL A CA 1
ATOM 717 C C . VAL A 1 93 ? 8.765 8.729 -10.912 1.00 75.12 93 VAL A C 1
ATOM 719 O O . VAL A 1 93 ? 8.046 7.988 -10.244 1.00 75.12 93 VAL A O 1
ATOM 722 N N . LEU A 1 94 ? 9.512 9.702 -10.395 1.00 76.50 94 LEU A N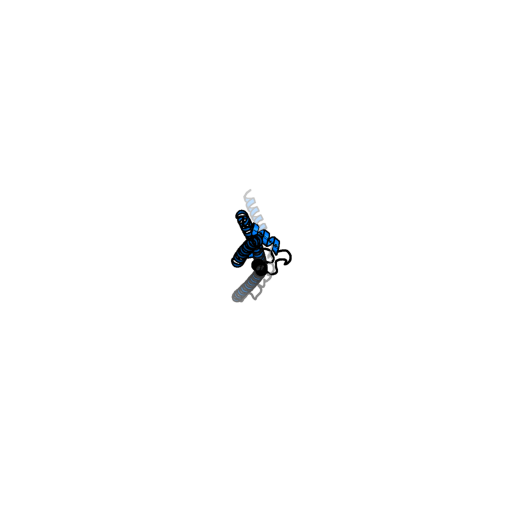 1
ATOM 723 C CA . LEU A 1 94 ? 9.460 10.049 -8.986 1.00 76.50 94 LEU A CA 1
ATOM 724 C C . LEU A 1 94 ? 8.034 10.462 -8.612 1.00 76.50 94 LEU A C 1
ATOM 726 O O . LEU A 1 94 ? 7.496 9.922 -7.652 1.00 76.50 94 LEU A O 1
ATOM 730 N N . GLU A 1 95 ? 7.386 11.284 -9.436 1.00 81.56 95 GLU A N 1
ATOM 731 C CA . GLU A 1 95 ? 6.008 11.728 -9.212 1.00 81.56 95 GLU A CA 1
ATOM 732 C C . GLU A 1 95 ? 4.968 10.601 -9.364 1.00 81.56 95 GLU A C 1
ATOM 734 O O . GLU A 1 95 ? 4.001 10.498 -8.611 1.00 81.56 95 GLU A O 1
ATOM 739 N N . ALA A 1 96 ? 5.169 9.680 -10.308 1.00 75.38 96 ALA A N 1
ATOM 740 C CA . ALA A 1 96 ? 4.312 8.502 -10.423 1.00 75.38 96 ALA A CA 1
ATOM 741 C C . ALA A 1 96 ? 4.459 7.571 -9.204 1.00 75.38 96 ALA A C 1
ATOM 743 O O . ALA A 1 96 ? 3.474 7.000 -8.734 1.00 75.38 96 ALA A O 1
ATOM 744 N N . ALA A 1 97 ? 5.679 7.423 -8.680 1.00 77.06 97 ALA A N 1
ATOM 745 C CA . ALA A 1 97 ? 5.950 6.616 -7.496 1.00 77.06 97 ALA A CA 1
ATOM 746 C C . ALA A 1 97 ? 5.398 7.262 -6.215 1.00 77.06 97 ALA A C 1
ATOM 748 O O . ALA A 1 97 ? 4.871 6.544 -5.364 1.00 77.06 97 ALA A O 1
ATOM 749 N N . THR A 1 98 ? 5.476 8.591 -6.074 1.00 86.19 98 THR A N 1
ATOM 750 C CA . THR A 1 98 ? 4.855 9.314 -4.951 1.00 86.19 98 THR A CA 1
ATOM 751 C C . THR A 1 98 ? 3.336 9.190 -5.004 1.00 86.19 98 THR A C 1
ATOM 753 O O . THR A 1 98 ? 2.728 8.864 -3.986 1.00 86.19 98 THR A O 1
ATOM 756 N N . SER A 1 99 ? 2.725 9.348 -6.182 1.00 85.94 99 SER A N 1
ATOM 757 C CA . SER A 1 99 ? 1.281 9.171 -6.376 1.00 85.94 99 SER A CA 1
ATOM 758 C C . SER A 1 99 ? 0.808 7.765 -5.984 1.00 85.94 99 SER A C 1
ATOM 760 O O . SER A 1 99 ? -0.135 7.629 -5.203 1.00 85.94 99 SER A O 1
ATOM 762 N N . ASP A 1 100 ? 1.501 6.719 -6.447 1.00 83.06 100 ASP A N 1
ATOM 763 C CA . ASP A 1 100 ? 1.188 5.330 -6.083 1.00 83.06 100 ASP A CA 1
ATOM 764 C C . ASP A 1 100 ? 1.420 5.064 -4.583 1.00 83.06 100 ASP A C 1
ATOM 766 O O . ASP A 1 100 ? 0.624 4.391 -3.927 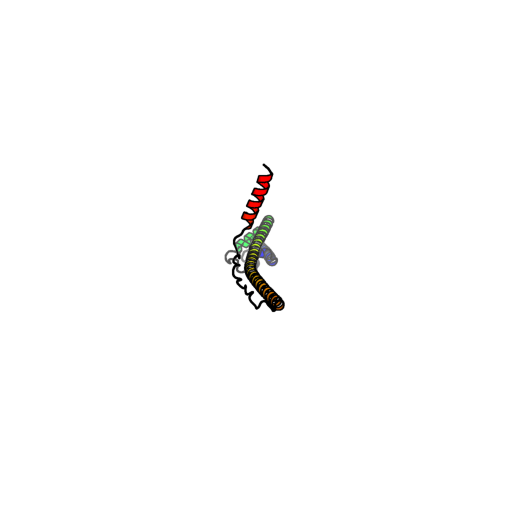1.00 83.06 100 ASP A O 1
ATOM 770 N N . GLY A 1 101 ? 2.472 5.650 -4.002 1.00 90.69 101 GLY A N 1
ATOM 771 C CA . GLY A 1 101 ? 2.741 5.589 -2.565 1.00 90.69 101 GLY A CA 1
ATOM 772 C C . GLY A 1 101 ? 1.615 6.199 -1.725 1.00 90.69 101 GLY A C 1
ATOM 773 O O . GLY A 1 101 ? 1.154 5.574 -0.769 1.00 90.69 101 GLY A O 1
ATOM 774 N N . ILE A 1 102 ? 1.125 7.379 -2.115 1.00 93.44 102 ILE A N 1
ATOM 775 C CA . ILE A 1 102 ? -0.004 8.055 -1.460 1.00 93.44 102 ILE A CA 1
ATOM 776 C C . ILE A 1 102 ? -1.281 7.223 -1.605 1.00 93.44 102 ILE A C 1
ATOM 778 O O . ILE A 1 102 ? -2.000 7.045 -0.623 1.00 93.44 102 ILE A O 1
ATOM 782 N N . ALA A 1 103 ? -1.554 6.662 -2.786 1.00 90.19 103 ALA A N 1
ATOM 783 C CA . ALA A 1 103 ? -2.727 5.815 -3.001 1.00 90.19 103 ALA A CA 1
ATOM 784 C C . ALA A 1 103 ? -2.740 4.599 -2.056 1.00 90.19 103 ALA A C 1
ATOM 786 O O . ALA A 1 103 ? -3.748 4.330 -1.401 1.00 90.19 103 ALA A O 1
ATOM 787 N N . ARG A 1 104 ? -1.598 3.918 -1.899 1.00 90.75 104 ARG A N 1
ATOM 788 C CA . ARG A 1 104 ? -1.459 2.808 -0.939 1.00 90.75 104 ARG A CA 1
ATOM 789 C C . ARG A 1 104 ? -1.570 3.265 0.514 1.00 90.75 104 ARG A C 1
ATOM 791 O O . ARG A 1 104 ? -2.101 2.534 1.348 1.00 90.75 104 ARG A O 1
ATOM 798 N N . GLN A 1 105 ? -1.078 4.462 0.837 1.00 95.00 105 GLN A N 1
ATOM 799 C CA . GLN A 1 105 ? -1.234 5.032 2.173 1.00 95.00 105 GLN A CA 1
ATOM 800 C C . GLN A 1 105 ? -2.711 5.284 2.495 1.00 95.00 105 GLN A C 1
ATOM 802 O O . GLN A 1 105 ? -3.153 4.950 3.592 1.00 95.00 105 GLN A O 1
ATOM 807 N N . VAL A 1 106 ? -3.484 5.807 1.539 1.00 96.94 106 VAL A N 1
ATOM 808 C CA . VAL A 1 106 ? -4.936 5.994 1.680 1.00 96.94 106 VAL A CA 1
ATOM 809 C C . VAL A 1 106 ? -5.643 4.655 1.888 1.00 96.94 106 VAL A C 1
ATOM 811 O O . VAL A 1 106 ? -6.479 4.546 2.782 1.00 96.94 106 VAL A O 1
ATOM 814 N N . GLU A 1 107 ? -5.280 3.621 1.129 1.00 96.00 107 GLU A N 1
ATOM 815 C CA . GLU A 1 107 ? -5.849 2.279 1.296 1.00 96.00 107 GLU A CA 1
ATOM 816 C C . GLU A 1 107 ? -5.552 1.692 2.688 1.00 96.00 107 GLU A C 1
ATOM 818 O O . GLU A 1 107 ? -6.458 1.223 3.377 1.00 96.00 107 GLU A O 1
ATOM 823 N N . SER A 1 108 ? -4.300 1.785 3.144 1.00 96.25 108 SER A N 1
ATOM 824 C CA . SER A 1 108 ? -3.873 1.328 4.475 1.00 96.25 108 SER A CA 1
ATOM 825 C C . SER A 1 108 ? -4.582 2.079 5.611 1.00 96.25 108 SER A C 1
ATOM 827 O O . SER A 1 108 ? -5.024 1.478 6.597 1.00 96.25 108 SER A O 1
ATOM 829 N N . LEU A 1 109 ? -4.752 3.397 5.461 1.00 97.62 109 LEU A N 1
ATOM 830 C CA . LEU A 1 109 ? -5.524 4.210 6.399 1.00 97.62 109 LEU A CA 1
ATOM 831 C C . LEU A 1 109 ? -7.000 3.799 6.410 1.00 97.62 109 LEU A C 1
ATOM 833 O O . LEU A 1 109 ? -7.578 3.682 7.488 1.00 97.62 109 LEU A O 1
ATOM 837 N N . GLY A 1 110 ? -7.588 3.509 5.246 1.00 97.62 110 GLY A N 1
ATOM 838 C CA . GLY A 1 110 ? -8.954 2.993 5.138 1.00 97.62 110 GLY A CA 1
ATOM 839 C C . GLY A 1 110 ? -9.143 1.660 5.869 1.00 97.62 110 GLY A C 1
ATOM 840 O O . GLY A 1 110 ? -10.094 1.503 6.633 1.00 97.62 110 GLY A O 1
ATOM 841 N N . GLN A 1 111 ? -8.202 0.725 5.720 1.00 97.25 111 GLN A N 1
ATOM 842 C CA . GLN A 1 111 ? -8.219 -0.552 6.447 1.00 97.25 111 GLN A CA 1
ATOM 843 C C . GLN A 1 111 ? -8.076 -0.357 7.964 1.00 97.25 111 GLN A C 1
ATOM 845 O O . GLN A 1 111 ? -8.780 -0.992 8.752 1.00 97.25 111 GLN A O 1
ATOM 850 N N . SER A 1 112 ? -7.187 0.548 8.381 1.00 97.12 112 SER A N 1
ATOM 851 C CA . SER A 1 112 ? -6.981 0.878 9.796 1.00 97.12 112 SER A CA 1
ATOM 852 C C . SER A 1 112 ? -8.234 1.492 10.423 1.00 97.12 112 SER A C 1
ATOM 854 O O . SER A 1 112 ? -8.578 1.162 11.559 1.00 97.12 112 SER A O 1
ATOM 856 N N . LEU A 1 113 ? -8.931 2.350 9.675 1.00 97.81 113 LEU A N 1
ATOM 857 C CA . LEU A 1 113 ? -10.176 2.984 10.095 1.00 97.81 113 LEU A CA 1
ATOM 858 C C . LEU A 1 113 ? -11.290 1.946 10.272 1.00 97.81 113 LEU A C 1
ATOM 860 O O . LEU A 1 113 ? -11.881 1.891 11.346 1.00 97.81 113 LEU A O 1
ATOM 864 N N . ALA A 1 114 ? -11.480 1.047 9.303 1.00 97.25 114 ALA A N 1
ATOM 865 C CA . ALA A 1 114 ? -12.458 -0.038 9.416 1.00 97.25 114 ALA A CA 1
ATOM 866 C C . ALA A 1 114 ? -12.189 -0.948 10.633 1.00 97.25 114 ALA A C 1
ATOM 868 O O . ALA A 1 114 ? -13.107 -1.317 11.365 1.00 97.25 114 ALA A O 1
ATOM 869 N N . MET A 1 115 ? -10.919 -1.273 10.909 1.00 97.62 115 MET A N 1
ATOM 870 C CA . MET A 1 115 ? -10.550 -2.053 12.096 1.00 97.62 115 MET A CA 1
ATOM 871 C C . MET A 1 115 ? -10.854 -1.303 13.405 1.00 97.62 115 MET A C 1
ATOM 873 O O . MET A 1 115 ? -11.263 -1.918 14.392 1.00 97.62 115 MET A O 1
ATOM 877 N N . LEU A 1 116 ? -10.620 0.011 13.448 1.00 97.75 116 LEU A N 1
ATOM 878 C CA . LEU A 1 116 ? -10.901 0.839 14.623 1.00 97.75 116 LEU A CA 1
ATOM 879 C C . LEU A 1 116 ? -12.405 0.986 14.876 1.00 97.75 116 LEU A C 1
ATOM 881 O O . LEU A 1 116 ? -12.821 0.905 16.030 1.00 97.75 116 LEU A O 1
ATOM 885 N N . GLU A 1 117 ? -13.208 1.150 13.826 1.00 97.25 117 GLU A N 1
ATOM 886 C CA . GLU A 1 117 ? -14.671 1.197 13.918 1.00 97.25 117 GLU A CA 1
ATOM 887 C C . GLU A 1 117 ? -15.241 -0.110 14.477 1.00 97.25 117 GLU A C 1
ATOM 889 O O . GLU A 1 117 ? -16.032 -0.088 15.422 1.00 97.25 117 GLU A O 1
ATOM 894 N N . GLU A 1 118 ? -14.766 -1.254 13.981 1.00 97.12 118 GLU A N 1
ATOM 895 C CA . GLU A 1 118 ? -15.168 -2.568 14.489 1.00 97.12 118 GLU A CA 1
ATOM 896 C C . GLU A 1 118 ? -14.812 -2.732 15.978 1.00 97.12 118 GLU A C 1
ATOM 898 O O . GLU A 1 118 ? -15.638 -3.142 16.797 1.00 97.12 118 GLU A O 1
ATOM 903 N N . ARG A 1 119 ? -13.599 -2.324 16.378 1.00 96.19 119 ARG A N 1
ATOM 904 C CA . ARG A 1 119 ? -13.189 -2.336 17.794 1.00 96.19 119 ARG A CA 1
ATOM 905 C C . ARG A 1 119 ? -14.051 -1.418 18.658 1.00 96.19 119 ARG A C 1
ATOM 907 O O . ARG A 1 119 ? -14.351 -1.767 19.799 1.00 96.19 119 ARG A O 1
ATOM 914 N N . LEU A 1 120 ? -14.444 -0.252 18.147 1.00 97.00 120 LEU A N 1
ATOM 915 C CA . LEU A 1 120 ? -15.327 0.673 18.855 1.00 97.00 120 LEU A CA 1
ATOM 916 C C . LEU A 1 120 ? -16.685 0.006 19.110 1.00 97.00 120 LEU A C 1
ATOM 918 O O . LEU A 1 120 ? -17.147 -0.017 20.252 1.00 97.00 120 LEU A O 1
ATOM 922 N N . HIS A 1 121 ? -17.276 -0.618 18.089 1.00 94.88 121 HIS A N 1
ATOM 923 C CA . HIS A 1 121 ? -18.531 -1.359 18.226 1.00 94.88 121 HIS A CA 1
ATOM 924 C C . HIS A 1 121 ? -18.452 -2.468 19.283 1.00 94.88 121 HIS A C 1
ATOM 926 O O . HIS A 1 121 ? -19.324 -2.554 20.155 1.00 94.88 121 HIS A O 1
ATOM 932 N N . GLN A 1 122 ? -17.387 -3.270 19.268 1.00 94.38 122 GLN A N 1
ATOM 933 C CA . GLN A 1 122 ? -17.167 -4.328 20.262 1.00 94.38 122 GLN A CA 1
ATOM 934 C C . GLN A 1 122 ? -17.005 -3.766 21.683 1.00 94.38 122 GLN A C 1
ATOM 936 O O . GLN A 1 122 ? -17.565 -4.304 22.645 1.00 94.38 122 GLN A O 1
ATOM 941 N N . ASN A 1 123 ? -16.289 -2.649 21.831 1.00 95.25 123 ASN A N 1
ATOM 942 C CA . ASN A 1 123 ? -16.105 -1.987 23.121 1.00 95.25 123 ASN A CA 1
ATOM 943 C C . ASN A 1 123 ? -17.417 -1.434 23.688 1.00 95.25 123 ASN A C 1
ATOM 945 O O . ASN A 1 123 ? -17.649 -1.547 24.891 1.00 95.25 123 ASN A O 1
ATOM 949 N N . VAL A 1 124 ? -18.300 -0.881 22.850 1.00 95.06 124 VAL A N 1
ATOM 950 C CA . VAL A 1 124 ? -19.625 -0.399 23.283 1.00 95.06 124 VAL A CA 1
ATOM 951 C C . VAL A 1 124 ? -20.482 -1.552 23.801 1.00 95.06 124 VAL A C 1
ATOM 953 O O . VAL A 1 124 ? -21.068 -1.445 24.880 1.00 95.06 124 VAL A O 1
ATOM 956 N N . GLN A 1 125 ? -20.509 -2.680 23.088 1.00 92.06 125 GLN A N 1
ATOM 957 C CA . GLN A 1 125 ? -21.221 -3.876 23.549 1.00 92.06 125 GLN A CA 1
ATOM 958 C C . GLN A 1 125 ? -20.656 -4.371 24.885 1.00 92.06 125 GLN A C 1
ATOM 960 O O . GLN A 1 125 ? -21.401 -4.586 25.843 1.00 92.06 125 GLN A O 1
ATOM 965 N N . THR A 1 126 ? -19.329 -4.462 24.982 1.00 93.56 126 THR A N 1
ATOM 966 C CA . THR A 1 126 ? -18.634 -4.885 26.203 1.00 93.56 126 THR A CA 1
ATOM 967 C C . THR A 1 126 ? -18.956 -3.948 27.369 1.00 93.56 126 THR A C 1
ATOM 969 O O . THR A 1 126 ? -19.330 -4.412 28.443 1.00 93.56 126 THR A O 1
ATOM 972 N N . SER A 1 127 ? -18.922 -2.632 27.159 1.00 93.56 127 SER A N 1
ATOM 973 C CA . SER A 1 127 ? -19.278 -1.631 28.170 1.00 93.56 127 SER A CA 1
ATOM 974 C C . SER A 1 127 ? -20.717 -1.792 28.676 1.00 93.56 127 SER A C 1
ATOM 976 O O . SER A 1 127 ? -20.948 -1.755 29.888 1.00 93.56 127 SER A O 1
ATOM 978 N N . SER A 1 128 ? -21.678 -2.063 27.786 1.00 93.25 128 SER A N 1
ATOM 979 C CA . SER A 1 128 ? -23.063 -2.338 28.190 1.00 93.25 128 SER A CA 1
ATOM 980 C C . SER A 1 128 ? -23.156 -3.595 29.056 1.00 93.25 128 SER A C 1
ATOM 982 O O . SER A 1 128 ? -23.796 -3.575 30.107 1.00 93.25 128 SER A O 1
ATOM 984 N N . THR A 1 129 ? -22.484 -4.681 28.657 1.00 94.31 129 THR A N 1
ATOM 985 C CA . THR A 1 129 ? -22.495 -5.931 29.438 1.00 94.31 129 THR A CA 1
ATOM 986 C C . THR A 1 129 ? -21.840 -5.764 30.808 1.00 94.31 129 THR A C 1
ATOM 988 O O . THR A 1 129 ? -22.375 -6.251 31.804 1.00 94.31 129 THR A O 1
ATOM 991 N N . LEU A 1 130 ? -20.729 -5.024 30.885 1.00 96.62 130 LEU A N 1
ATOM 992 C CA . LEU A 1 130 ? -20.053 -4.707 32.141 1.00 96.62 130 LEU A CA 1
ATOM 993 C C . LEU A 1 130 ? -20.945 -3.866 33.056 1.00 96.62 130 LEU A C 1
ATOM 995 O O . LEU A 1 130 ? -21.037 -4.151 34.248 1.00 96.62 130 LEU A O 1
ATOM 999 N N . THR A 1 131 ? -21.651 -2.883 32.498 1.00 96.06 131 THR A N 1
ATOM 1000 C CA . THR A 1 131 ? -22.592 -2.040 33.248 1.00 96.06 131 THR A CA 1
ATOM 1001 C C . THR A 1 131 ? -23.736 -2.869 33.835 1.00 96.06 131 THR A C 1
ATOM 1003 O O . THR A 1 131 ? -24.084 -2.720 35.009 1.00 96.06 131 THR A O 1
ATOM 1006 N N . ASP A 1 132 ? -24.301 -3.792 33.054 1.00 96.31 132 ASP A N 1
ATOM 1007 C CA . ASP A 1 132 ? -25.343 -4.701 33.532 1.00 96.31 132 ASP A CA 1
ATOM 1008 C C . ASP A 1 132 ? -24.831 -5.654 34.616 1.00 96.31 132 ASP A C 1
ATOM 1010 O O . ASP A 1 132 ? -25.526 -5.900 35.608 1.00 96.31 132 ASP A O 1
ATOM 1014 N N . LEU A 1 133 ? -23.610 -6.171 34.461 1.00 96.62 133 LEU A N 1
ATOM 1015 C CA . LEU A 1 133 ? -22.980 -7.040 35.451 1.00 96.62 133 LEU A CA 1
ATOM 1016 C C . LEU A 1 133 ? -22.712 -6.288 36.764 1.00 96.62 133 LEU A C 1
ATOM 1018 O O . LEU A 1 133 ? -22.996 -6.812 37.842 1.00 96.62 133 LEU A O 1
ATOM 1022 N N . GLN A 1 134 ? -22.263 -5.034 36.684 1.00 97.00 134 GLN A N 1
ATOM 1023 C CA . GLN A 1 134 ? -22.076 -4.157 37.838 1.00 97.00 134 GLN A CA 1
ATOM 1024 C C . GLN A 1 134 ? -23.402 -3.862 38.552 1.00 97.00 134 GLN A C 1
ATOM 1026 O O . GLN A 1 134 ? -23.461 -3.925 39.782 1.00 97.00 134 GLN A O 1
ATOM 1031 N N . ARG A 1 135 ? -24.488 -3.610 37.807 1.00 97.06 135 ARG A N 1
ATOM 1032 C CA . ARG A 1 135 ? -25.828 -3.429 38.391 1.00 97.06 135 ARG A CA 1
ATOM 1033 C C . ARG A 1 135 ? -26.287 -4.690 39.129 1.00 97.06 135 ARG A C 1
ATOM 1035 O O . ARG A 1 135 ? -26.758 -4.602 40.260 1.00 97.06 135 ARG A O 1
ATOM 1042 N N . LYS A 1 136 ? -26.111 -5.872 38.525 1.00 96.69 136 LYS A N 1
ATOM 1043 C CA . LYS A 1 136 ? -26.431 -7.163 39.165 1.00 96.69 136 LYS A CA 1
ATOM 1044 C C . LYS A 1 136 ? -25.612 -7.387 40.436 1.00 96.69 136 LYS A C 1
ATOM 1046 O O . LYS A 1 136 ? -26.170 -7.823 41.440 1.00 96.69 136 LYS A O 1
ATOM 1051 N N . HIS A 1 137 ? -24.325 -7.045 40.415 1.00 97.62 137 HIS A N 1
ATOM 1052 C CA . HIS A 1 137 ? -23.465 -7.115 41.593 1.00 97.62 137 HIS A CA 1
ATOM 1053 C C . HIS A 1 137 ? -23.982 -6.211 42.722 1.00 97.62 137 HIS A C 1
ATOM 1055 O O . HIS A 1 137 ? -24.150 -6.686 43.838 1.00 97.62 137 HIS A O 1
ATOM 1061 N N . GLN A 1 138 ? -24.319 -4.948 42.434 1.00 96.44 138 GLN A N 1
ATOM 1062 C CA . GLN A 1 138 ? -24.878 -4.023 43.431 1.00 96.44 138 GLN A CA 1
ATOM 1063 C C . GLN A 1 138 ? -26.167 -4.556 44.071 1.00 96.44 138 GLN A C 1
ATOM 1065 O O . GLN A 1 138 ? -26.318 -4.486 45.290 1.00 96.44 138 GLN A O 1
ATOM 1070 N N . VAL A 1 139 ? -27.074 -5.129 43.271 1.00 97.75 139 VAL A N 1
ATOM 1071 C CA . VAL A 1 139 ? -28.306 -5.752 43.782 1.00 97.75 139 VAL A CA 1
ATOM 1072 C C . VAL A 1 139 ? -27.983 -6.947 44.680 1.00 97.75 139 VAL A C 1
ATOM 1074 O O . VAL A 1 139 ? -28.525 -7.041 45.779 1.00 97.75 139 VAL A O 1
ATOM 1077 N N . ALA A 1 140 ? -27.079 -7.835 44.258 1.00 96.94 140 ALA A N 1
ATOM 1078 C CA . ALA A 1 140 ? -26.664 -8.980 45.066 1.00 96.94 140 ALA A CA 1
ATOM 1079 C C . ALA A 1 140 ? -26.032 -8.540 46.396 1.00 96.94 140 ALA A C 1
ATOM 1081 O O . ALA A 1 140 ? -26.373 -9.085 47.445 1.00 96.94 140 ALA A O 1
ATOM 1082 N N . THR A 1 141 ? -25.177 -7.512 46.374 1.00 96.50 141 THR A N 1
ATOM 1083 C CA . THR A 1 141 ? -24.600 -6.919 47.585 1.00 96.50 141 THR A CA 1
ATOM 1084 C C . THR A 1 141 ? -25.686 -6.356 48.496 1.00 96.50 141 THR A C 1
ATOM 1086 O O . THR A 1 141 ? -25.666 -6.650 49.684 1.00 96.50 141 THR A O 1
ATOM 1089 N N . ALA A 1 142 ? -26.657 -5.606 47.966 1.00 97.06 142 ALA A N 1
ATOM 1090 C CA . ALA A 1 142 ? -27.746 -5.033 48.759 1.00 97.06 142 ALA A CA 1
ATOM 1091 C C . ALA A 1 142 ? -28.646 -6.106 49.402 1.00 97.06 142 ALA A C 1
ATOM 1093 O O . ALA A 1 142 ? -29.046 -5.980 50.559 1.00 97.06 142 ALA A O 1
ATOM 1094 N N . VAL A 1 143 ? -28.948 -7.188 48.677 1.00 96.50 143 VAL A N 1
ATOM 1095 C CA . VAL A 1 143 ? -29.706 -8.325 49.225 1.00 96.50 143 VAL A CA 1
ATOM 1096 C C . VAL A 1 143 ? -28.897 -9.037 50.306 1.00 96.50 143 VAL A C 1
ATOM 1098 O O . VAL A 1 143 ? -29.440 -9.347 51.365 1.00 96.50 143 VAL A O 1
ATOM 1101 N N . PHE A 1 144 ? -27.601 -9.260 50.078 1.00 95.88 144 PHE A N 1
ATOM 1102 C CA . PHE A 1 144 ? -26.719 -9.897 51.053 1.00 95.88 144 PHE A CA 1
ATOM 1103 C C . PHE A 1 144 ? -26.576 -9.062 52.331 1.00 95.88 144 PHE A C 1
ATOM 1105 O O . PHE A 1 144 ? -26.720 -9.597 53.428 1.00 95.88 144 PHE A O 1
ATOM 1112 N N . THR A 1 145 ? -26.366 -7.748 52.214 1.00 95.94 145 THR A N 1
ATOM 1113 C CA . THR A 1 145 ? -26.282 -6.850 53.375 1.00 95.94 145 THR A CA 1
ATOM 1114 C C . THR A 1 145 ? -27.615 -6.748 54.110 1.00 95.94 145 THR A C 1
ATOM 1116 O O . THR A 1 145 ? -27.624 -6.763 55.337 1.00 95.94 145 THR A O 1
ATOM 1119 N N . SER A 1 146 ? -28.749 -6.726 53.400 1.00 93.19 146 SER A N 1
ATOM 1120 C CA . SER A 1 146 ? -30.081 -6.765 54.020 1.00 93.19 146 SER A CA 1
ATOM 1121 C C . SER A 1 146 ? -30.337 -8.081 54.762 1.00 93.19 146 SER A C 1
ATOM 1123 O O . SER A 1 146 ? -30.860 -8.067 55.876 1.00 93.19 146 SER A O 1
ATOM 1125 N N . ALA A 1 147 ? -29.941 -9.218 54.182 1.00 92.56 147 ALA A N 1
ATOM 1126 C CA . ALA A 1 147 ? -30.042 -10.523 54.830 1.00 92.56 147 ALA A CA 1
ATOM 1127 C C . ALA A 1 147 ? -29.150 -10.604 56.078 1.00 92.56 147 ALA A C 1
ATOM 1129 O O . ALA A 1 147 ? -29.604 -11.080 57.118 1.00 92.56 147 ALA A O 1
ATOM 1130 N N . LEU A 1 148 ? -27.921 -10.083 56.000 1.00 92.38 148 LEU A N 1
ATOM 1131 C CA . LEU A 1 148 ? -27.008 -10.001 57.137 1.00 92.38 148 LEU A CA 1
ATOM 1132 C C . LEU A 1 148 ? -27.586 -9.115 58.251 1.00 92.38 148 LEU A C 1
ATOM 1134 O O . LEU A 1 148 ? -27.600 -9.531 59.404 1.00 92.38 148 LEU A O 1
ATOM 1138 N N . ALA A 1 149 ? -28.138 -7.949 57.903 1.00 89.94 149 ALA A N 1
ATOM 1139 C CA . ALA A 1 149 ? -28.791 -7.056 58.858 1.00 89.94 149 ALA A CA 1
ATOM 1140 C C . ALA A 1 149 ? -30.005 -7.718 59.529 1.00 89.94 149 ALA A C 1
ATOM 1142 O O . ALA A 1 149 ? -30.149 -7.640 60.744 1.00 89.94 149 ALA A O 1
ATOM 1143 N N . LYS A 1 150 ? -30.856 -8.424 58.768 1.00 85.38 150 LYS A N 1
ATOM 1144 C CA . LYS A 1 150 ? -31.979 -9.200 59.327 1.00 85.38 150 LYS A CA 1
ATOM 1145 C C . LYS A 1 150 ? -31.512 -10.304 60.275 1.00 85.38 150 LYS A C 1
ATOM 1147 O O . LYS A 1 150 ? -32.167 -10.536 61.285 1.00 85.38 150 LYS A O 1
ATOM 1152 N N . LEU A 1 151 ? -30.413 -10.988 59.955 1.00 86.94 151 LEU A N 1
ATOM 1153 C CA . LEU A 1 151 ? -29.842 -12.026 60.814 1.00 86.94 151 LEU A CA 1
ATOM 1154 C C . LEU A 1 151 ? -29.281 -11.437 62.115 1.00 86.94 151 LEU A C 1
ATOM 1156 O O . LEU A 1 151 ? -29.412 -12.064 63.163 1.00 86.94 151 LEU A O 1
ATOM 1160 N N . ASP A 1 152 ? -28.696 -10.242 62.055 1.00 82.31 152 ASP A N 1
ATOM 1161 C CA . ASP A 1 152 ? -28.187 -9.523 63.226 1.00 82.31 152 ASP A CA 1
ATOM 1162 C C . ASP A 1 152 ? -29.330 -9.015 64.130 1.00 82.31 152 ASP A C 1
ATOM 1164 O O . ASP A 1 152 ? -29.344 -9.291 65.331 1.00 82.31 152 ASP A O 1
ATOM 1168 N N . LEU A 1 153 ? -30.366 -8.405 63.535 1.00 76.38 153 LEU A N 1
ATOM 1169 C CA . LEU A 1 153 ? -31.616 -8.002 64.206 1.00 76.38 153 LEU A CA 1
ATOM 1170 C C . LEU A 1 153 ? -32.352 -9.192 64.843 1.00 76.38 153 LEU A C 1
ATOM 1172 O O . LEU A 1 153 ? -32.815 -9.115 65.978 1.00 76.38 153 LEU A O 1
ATOM 1176 N N . GLY A 1 154 ? -32.440 -10.321 64.135 1.00 65.12 154 GLY A N 1
ATOM 1177 C CA . GLY A 1 154 ? -33.095 -11.533 64.634 1.00 65.12 154 GLY A CA 1
ATOM 1178 C C . GLY A 1 154 ? -32.378 -12.184 65.822 1.00 65.12 154 GLY A C 1
ATOM 1179 O O . GLY A 1 154 ? -33.000 -12.938 66.566 1.00 65.12 154 GLY A O 1
ATOM 1180 N N . LYS A 1 155 ? -31.088 -11.892 66.032 1.00 63.22 155 LYS A N 1
ATOM 1181 C CA . LYS A 1 155 ? -30.340 -12.335 67.219 1.00 63.22 155 LYS A CA 1
ATOM 1182 C C . LYS A 1 155 ? -30.496 -11.399 68.419 1.00 63.22 155 LYS A C 1
ATOM 1184 O O . LYS A 1 155 ? -30.198 -11.823 69.532 1.00 63.22 155 LYS A O 1
ATOM 1189 N N . THR A 1 156 ? -30.928 -10.154 68.214 1.00 58.81 156 THR A N 1
ATOM 1190 C CA . THR A 1 156 ? -30.964 -9.127 69.267 1.00 58.81 156 THR A CA 1
ATOM 1191 C C . THR A 1 156 ? -32.317 -8.978 69.964 1.00 58.81 156 THR A C 1
ATOM 1193 O O . THR A 1 156 ? -32.336 -8.427 71.062 1.00 58.81 156 THR A O 1
ATOM 1196 N N . ASP A 1 157 ? -33.423 -9.499 69.415 1.00 58.84 157 ASP A N 1
ATOM 1197 C CA . ASP A 1 157 ? -34.748 -9.346 70.038 1.00 58.84 157 ASP A CA 1
ATOM 1198 C C . ASP A 1 157 ? -35.550 -10.667 70.148 1.00 58.84 157 ASP A C 1
ATOM 1200 O O . ASP A 1 157 ? -36.303 -11.025 69.238 1.00 58.84 157 ASP A O 1
ATOM 1204 N N . PRO A 1 158 ? -35.443 -11.400 71.277 1.00 57.56 158 PRO A N 1
ATOM 1205 C CA . PRO A 1 158 ? -36.290 -12.560 71.558 1.00 57.56 158 PRO A CA 1
ATOM 1206 C C . PRO A 1 158 ? -37.763 -12.204 71.856 1.00 57.56 158 PRO A C 1
ATOM 1208 O O . PRO A 1 158 ? -38.587 -13.113 71.967 1.00 57.56 158 PRO A O 1
ATOM 1211 N N . PHE A 1 159 ? -38.121 -10.918 71.984 1.00 57.03 159 PHE A N 1
ATOM 1212 C CA . PHE A 1 159 ? -39.455 -10.446 72.382 1.00 57.03 159 PHE A CA 1
ATOM 1213 C C . PHE A 1 159 ? -40.238 -9.734 71.263 1.00 57.03 159 PHE A C 1
ATOM 1215 O O . PHE A 1 159 ? -41.442 -9.524 71.419 1.00 57.03 159 PHE A O 1
ATOM 1222 N N . ALA A 1 160 ? -39.631 -9.479 70.097 1.00 57.56 160 ALA A N 1
ATOM 1223 C CA . ALA A 1 160 ? -40.290 -8.912 68.907 1.00 57.56 160 ALA A CA 1
ATOM 1224 C C . ALA A 1 160 ? -41.486 -9.731 68.374 1.00 57.56 160 ALA A C 1
ATOM 1226 O O . ALA A 1 160 ? -42.262 -9.243 67.554 1.00 57.56 160 ALA A O 1
ATOM 1227 N N . SER A 1 161 ? -41.643 -10.985 68.813 1.00 62.06 161 SER A N 1
ATOM 1228 C CA . SER A 1 161 ? -42.742 -11.867 68.388 1.00 62.06 161 SER A CA 1
ATOM 1229 C C . SER A 1 161 ? -44.085 -11.562 69.063 1.00 62.06 161 SER A C 1
ATOM 1231 O O . SER A 1 161 ? -45.100 -12.126 68.655 1.00 62.06 161 SER A O 1
ATOM 1233 N N . TYR A 1 162 ? -44.125 -10.689 70.077 1.00 57.56 162 TYR A N 1
ATOM 1234 C CA . TYR A 1 162 ? -45.366 -10.339 70.768 1.00 57.56 162 TYR A CA 1
ATOM 1235 C C . TYR A 1 162 ? -45.815 -8.922 70.395 1.00 57.56 162 TYR A C 1
ATOM 1237 O O . TYR A 1 162 ? -45.096 -7.961 70.672 1.00 57.56 162 TYR A O 1
ATOM 1245 N N . PRO A 1 163 ? -46.998 -8.752 69.774 1.00 65.62 163 PRO A N 1
ATOM 1246 C CA . PRO A 1 163 ? -47.512 -7.425 69.474 1.00 65.62 163 PRO A CA 1
ATOM 1247 C C . PRO A 1 163 ? -47.760 -6.657 70.776 1.00 65.62 163 PRO A C 1
ATOM 1249 O O . PRO A 1 163 ? -48.291 -7.207 71.742 1.00 65.62 163 PRO A O 1
ATOM 1252 N N . LEU A 1 164 ? -47.396 -5.373 70.789 1.00 62.91 164 LEU A N 1
ATOM 1253 C CA . LEU A 1 164 ? -47.681 -4.456 71.888 1.00 62.91 164 LEU A CA 1
ATOM 1254 C C . LEU A 1 164 ? -49.205 -4.278 71.988 1.00 62.91 164 LEU A C 1
ATOM 1256 O O . LEU A 1 164 ? -49.793 -3.452 71.289 1.00 62.91 164 LEU A O 1
ATOM 1260 N N . VAL A 1 165 ? -49.867 -5.102 72.800 1.00 63.81 165 VAL A N 1
ATOM 1261 C CA . VAL A 1 165 ? -51.320 -5.028 72.977 1.00 63.81 165 VAL A CA 1
ATOM 1262 C C . VAL A 1 165 ? -51.619 -3.760 73.774 1.00 63.81 165 VAL A C 1
ATOM 1264 O O . VAL A 1 165 ? -51.422 -3.712 74.986 1.00 63.81 165 VAL A O 1
ATOM 1267 N N . GLN A 1 166 ? -52.043 -2.698 73.088 1.00 64.56 166 GLN A N 1
ATOM 1268 C CA . GLN A 1 166 ? -52.533 -1.491 73.746 1.00 64.56 166 GLN A CA 1
ATOM 1269 C C . GLN A 1 166 ? -53.865 -1.824 74.415 1.00 64.56 166 GLN A C 1
ATOM 1271 O O . GLN A 1 166 ? -54.881 -2.034 73.752 1.00 64.56 166 GLN A O 1
ATOM 1276 N N . THR A 1 167 ? -53.862 -1.900 75.740 1.00 65.56 167 THR A N 1
ATOM 1277 C CA . THR A 1 167 ? -55.096 -1.994 76.509 1.00 65.56 167 THR A CA 1
ATOM 1278 C C . THR A 1 167 ? -55.831 -0.659 76.398 1.00 65.56 167 THR A C 1
ATOM 1280 O O . THR A 1 167 ? -55.343 0.385 76.829 1.00 65.56 167 THR A O 1
ATOM 1283 N N . LEU A 1 168 ? -57.012 -0.679 75.779 1.00 58.66 168 LEU A N 1
ATOM 1284 C CA . LEU A 1 168 ? -57.929 0.458 75.755 1.00 58.66 168 LEU A CA 1
ATOM 1285 C C . LEU A 1 168 ? -58.430 0.698 77.186 1.00 58.66 168 LEU A C 1
ATOM 1287 O O . LEU A 1 168 ? -59.379 0.057 77.636 1.00 58.66 168 LEU A O 1
ATOM 1291 N N . ALA A 1 169 ? -57.771 1.584 77.929 1.00 64.31 169 ALA A N 1
ATOM 1292 C CA . ALA A 1 169 ? -58.297 2.058 79.201 1.00 64.31 169 ALA A CA 1
ATOM 1293 C C . ALA A 1 169 ? -59.506 2.969 78.926 1.00 64.31 169 ALA A C 1
ATOM 1295 O O . ALA A 1 169 ? -59.407 3.913 78.140 1.00 64.31 169 ALA A O 1
ATOM 1296 N N . LEU A 1 170 ? -60.656 2.673 79.545 1.00 61.50 170 LEU A N 1
ATOM 1297 C CA . LEU A 1 170 ? -61.860 3.497 79.407 1.00 61.50 170 LEU A CA 1
ATOM 1298 C C . LEU A 1 170 ? -61.599 4.937 79.891 1.00 61.50 170 LEU A C 1
ATOM 1300 O O . LEU A 1 170 ? -60.876 5.124 80.874 1.00 61.50 170 LEU A O 1
ATOM 1304 N N . PRO A 1 171 ? -62.198 5.956 79.243 1.00 62.94 171 PRO A N 1
ATOM 1305 C CA . PRO A 1 171 ? -62.026 7.347 79.644 1.00 62.94 171 PRO A CA 1
ATOM 1306 C C . PRO A 1 171 ? -62.535 7.555 81.075 1.00 62.94 171 PRO A C 1
ATOM 1308 O O . PRO A 1 171 ? -63.667 7.193 81.403 1.00 62.94 171 PRO A O 1
ATOM 1311 N N . SER A 1 172 ? -61.697 8.139 81.936 1.00 63.75 172 SER A N 1
ATOM 1312 C CA . SER A 1 172 ? -62.058 8.425 83.322 1.00 63.75 172 SER A CA 1
ATOM 1313 C C . SER A 1 172 ? -63.117 9.527 83.375 1.00 63.75 172 SER A C 1
ATOM 1315 O O . SER A 1 172 ? -62.888 10.681 83.015 1.00 63.75 172 SER A O 1
ATOM 1317 N N . GLN A 1 173 ? -64.313 9.155 83.824 1.00 64.81 173 GLN A N 1
ATOM 1318 C CA . GLN A 1 173 ? -65.417 10.078 84.051 1.00 64.81 173 GLN A CA 1
ATOM 1319 C C . GLN A 1 173 ? -65.106 10.913 85.313 1.00 64.81 173 GLN A C 1
ATOM 1321 O O . GLN A 1 173 ? -64.866 10.327 86.372 1.00 64.81 173 GLN A O 1
ATOM 1326 N N . PRO A 1 174 ? -65.048 12.258 85.247 1.00 65.12 174 PRO A N 1
ATOM 1327 C CA . PRO A 1 174 ? -64.712 13.072 86.414 1.00 65.12 174 PRO A CA 1
ATOM 1328 C C . PRO A 1 174 ? -65.830 12.999 87.466 1.00 65.12 174 PRO A C 1
ATOM 1330 O O . PRO A 1 174 ? -66.994 13.259 87.172 1.00 65.12 174 PRO A O 1
ATOM 1333 N N . ALA A 1 175 ? -65.464 12.653 88.704 1.00 63.91 175 ALA A N 1
ATOM 1334 C CA . ALA A 1 175 ? -66.373 12.271 89.792 1.00 63.91 175 ALA A CA 1
ATOM 1335 C C . ALA A 1 175 ? -67.187 13.422 90.437 1.00 63.91 175 ALA A C 1
ATOM 1337 O O . ALA A 1 175 ? -67.776 13.237 91.501 1.00 63.91 175 ALA A O 1
ATOM 1338 N N . GLY A 1 176 ? -67.255 14.611 89.831 1.00 69.19 176 GLY A N 1
ATOM 1339 C CA . GLY A 1 176 ? -68.087 15.701 90.345 1.00 69.19 176 GLY A CA 1
ATOM 1340 C C . GLY A 1 176 ? -67.885 17.043 89.633 1.00 69.19 176 GLY A C 1
ATOM 1341 O O . GLY A 1 176 ? -66.884 17.230 88.941 1.00 69.19 176 GLY A O 1
ATOM 1342 N N . PRO A 1 177 ? -68.831 17.988 89.783 1.00 68.25 177 PRO A N 1
ATOM 1343 C CA . PRO A 1 177 ? -68.742 19.304 89.159 1.00 68.25 177 PRO A CA 1
ATOM 1344 C C . PRO A 1 177 ? -67.584 20.124 89.743 1.00 68.25 177 PRO A C 1
ATOM 1346 O O . PRO A 1 177 ? -67.383 20.172 90.958 1.00 68.25 177 PRO A O 1
ATOM 1349 N N . ASP A 1 178 ? -66.840 20.805 88.870 1.00 73.06 178 ASP A N 1
ATOM 1350 C CA . ASP A 1 178 ? -65.720 21.667 89.249 1.00 73.06 178 ASP A CA 1
ATOM 1351 C C . ASP A 1 178 ? -66.216 22.881 90.060 1.00 73.06 178 ASP A C 1
ATOM 1353 O O . ASP A 1 178 ? -66.833 23.814 89.541 1.00 73.06 178 ASP A O 1
ATOM 1357 N N . THR A 1 179 ? -65.972 22.855 91.372 1.00 73.88 179 THR A N 1
ATOM 1358 C CA . THR A 1 179 ? -66.388 23.910 92.313 1.00 73.88 179 THR A CA 1
ATOM 1359 C C . THR A 1 179 ? -65.316 24.982 92.528 1.00 73.88 179 THR A C 1
ATOM 1361 O O . THR A 1 179 ? -65.551 25.935 93.279 1.00 73.88 179 THR A O 1
ATOM 1364 N N . LEU A 1 180 ? -64.159 24.879 91.862 1.00 77.12 180 LEU A N 1
ATOM 1365 C CA . LEU A 1 180 ? -63.022 25.777 92.071 1.00 77.12 180 LEU A CA 1
ATOM 1366 C C . LEU A 1 180 ? -63.364 27.226 91.710 1.00 77.12 180 LEU A C 1
ATOM 1368 O O . LEU A 1 180 ? -63.122 28.139 92.499 1.00 77.12 180 LEU A O 1
ATOM 1372 N N . LYS A 1 181 ? -64.023 27.439 90.566 1.00 78.38 181 LYS A N 1
ATOM 1373 C CA . LYS A 1 181 ? -64.442 28.775 90.104 1.00 78.38 181 LYS A CA 1
ATOM 1374 C C . LYS A 1 181 ? -65.372 29.473 91.099 1.00 78.38 181 LYS A C 1
ATOM 1376 O O . LYS A 1 181 ? -65.261 30.675 91.315 1.00 78.38 181 LYS A O 1
ATOM 1381 N N . ARG A 1 182 ? -66.261 28.712 91.749 1.00 77.69 182 ARG A N 1
ATOM 1382 C CA . ARG A 1 182 ? -67.219 29.238 92.734 1.00 77.69 182 ARG A CA 1
ATOM 1383 C C . ARG A 1 182 ? -66.520 29.675 94.025 1.00 77.69 182 ARG A C 1
ATOM 1385 O O . ARG A 1 182 ? -66.872 30.708 94.586 1.00 77.69 182 ARG A O 1
ATOM 1392 N N . LYS A 1 183 ? -65.498 28.928 94.457 1.00 82.56 183 LYS A N 1
ATOM 1393 C CA . LYS A 1 183 ? -64.642 29.297 95.598 1.00 82.56 183 LYS A CA 1
ATOM 1394 C C . LYS A 1 183 ? -63.802 30.540 95.298 1.00 82.56 183 LYS A C 1
ATOM 1396 O O . LYS A 1 183 ? -63.723 31.427 96.141 1.00 82.56 183 LYS A O 1
ATOM 1401 N N . LEU A 1 184 ? -63.234 30.632 94.093 1.00 82.81 184 LEU A N 1
ATOM 1402 C CA . LEU A 1 184 ? -62.460 31.800 93.660 1.00 82.81 184 LEU A CA 1
ATOM 1403 C C . LEU A 1 184 ? -63.322 33.067 93.573 1.00 82.81 184 LEU A C 1
ATOM 1405 O O . LEU A 1 184 ? -62.881 34.124 94.011 1.00 82.81 184 LEU A O 1
ATOM 1409 N N . ALA A 1 185 ? -64.559 32.961 93.081 1.00 82.19 185 ALA A N 1
ATOM 1410 C CA . ALA A 1 185 ? -65.490 34.089 93.030 1.00 82.19 185 ALA A CA 1
ATOM 1411 C C . ALA A 1 185 ? -65.853 34.618 94.429 1.00 82.19 185 ALA A C 1
ATOM 1413 O O . ALA A 1 185 ? -65.876 35.828 94.637 1.00 82.19 185 ALA A O 1
ATOM 1414 N N . LEU A 1 186 ? -66.087 33.725 95.399 1.00 82.25 186 LEU A N 1
ATOM 1415 C CA . LEU A 1 186 ? -66.339 34.115 96.792 1.00 82.25 186 LEU A CA 1
ATOM 1416 C C . LEU A 1 186 ? -65.124 34.798 97.429 1.00 82.25 186 LEU A C 1
ATOM 1418 O O . LEU A 1 186 ? -65.276 35.834 98.068 1.00 82.25 186 LEU A O 1
ATOM 1422 N N . LEU A 1 187 ? -63.922 34.256 97.220 1.00 84.88 187 LEU A N 1
ATOM 1423 C CA . LEU A 1 187 ? -62.677 34.879 97.679 1.00 84.88 187 LEU A CA 1
ATOM 1424 C C . LEU A 1 187 ? -62.474 36.269 97.065 1.00 84.88 187 LEU A C 1
ATOM 1426 O O . LEU A 1 187 ? -62.176 37.215 97.787 1.00 84.88 187 LEU A O 1
ATOM 1430 N N . GLY A 1 188 ? -62.689 36.405 95.754 1.00 85.31 188 GLY A N 1
ATOM 1431 C CA . GLY A 1 188 ? -62.600 37.690 95.061 1.00 85.31 188 GLY A CA 1
ATOM 1432 C C . GLY A 1 188 ? -63.606 38.716 95.583 1.00 85.31 188 GLY A C 1
ATOM 1433 O O . GLY A 1 188 ? -63.243 39.871 95.779 1.00 85.31 188 GLY A O 1
ATOM 1434 N N . ALA A 1 189 ? -64.840 38.295 95.875 1.00 83.06 189 ALA A N 1
ATOM 1435 C CA . ALA A 1 189 ? -65.861 39.168 96.449 1.00 83.06 189 ALA A CA 1
ATOM 1436 C C . ALA A 1 189 ? -65.479 39.665 97.853 1.00 83.06 189 ALA A C 1
ATOM 1438 O O . ALA A 1 189 ? -65.590 40.856 98.122 1.00 83.06 189 ALA A O 1
ATOM 1439 N N . VAL A 1 190 ? -64.975 38.785 98.726 1.00 85.44 190 VAL A N 1
ATOM 1440 C CA . VAL A 1 190 ? -64.531 39.169 100.079 1.00 85.44 190 VAL A CA 1
ATOM 1441 C C . VAL A 1 190 ? -63.362 40.149 100.017 1.00 85.44 190 VAL A C 1
ATOM 1443 O O . VAL A 1 190 ? -63.387 41.177 100.687 1.00 85.44 190 VAL A O 1
ATOM 1446 N N . VAL A 1 191 ? -62.351 39.856 99.195 1.00 86.88 191 VAL A N 1
ATOM 1447 C CA . VAL A 1 191 ? -61.185 40.739 99.037 1.00 86.88 191 VAL A CA 1
ATOM 1448 C C . VAL A 1 191 ? -61.596 42.091 98.450 1.00 86.88 191 VAL A C 1
ATOM 1450 O O . VAL A 1 191 ? -61.130 43.120 98.929 1.00 86.88 191 VAL A O 1
ATOM 1453 N N . GLY A 1 192 ? -62.497 42.101 97.463 1.00 83.81 192 GLY A N 1
ATOM 1454 C CA . GLY A 1 192 ? -63.016 43.330 96.866 1.00 83.81 192 GLY A CA 1
ATOM 1455 C C . GLY A 1 192 ? -63.809 44.188 97.852 1.00 83.81 192 GLY A C 1
ATOM 1456 O O . GLY A 1 192 ? -63.592 45.391 97.912 1.00 83.81 192 GLY A O 1
ATOM 1457 N N . SER A 1 193 ? -64.674 43.583 98.675 1.00 78.75 193 SER A N 1
ATOM 1458 C CA . SER A 1 193 ? -65.454 44.318 99.682 1.00 78.75 193 SER A CA 1
ATOM 1459 C C . SER A 1 193 ? -64.605 44.929 100.798 1.00 78.75 193 SER A C 1
ATOM 1461 O O . SER A 1 193 ? -65.023 45.922 101.377 1.00 78.75 193 SER A O 1
ATOM 1463 N N . LEU A 1 194 ? -63.434 44.364 101.113 1.00 77.44 194 LEU A N 1
ATOM 1464 C CA . LEU A 1 194 ? -62.502 44.964 102.077 1.00 77.44 194 LEU A CA 1
ATOM 1465 C C . LEU A 1 194 ? -61.669 46.116 101.488 1.00 77.44 194 LEU A C 1
ATOM 1467 O O . LEU A 1 194 ? -61.020 46.825 102.254 1.00 77.44 194 LEU A O 1
ATOM 1471 N N . SER A 1 195 ? -61.648 46.296 100.162 1.00 72.75 195 SER A N 1
ATOM 1472 C CA . SER A 1 195 ? -60.835 47.326 99.500 1.00 72.75 195 SER A CA 1
ATOM 1473 C C . SER A 1 195 ? -61.624 48.571 99.061 1.00 72.75 195 SER A C 1
ATOM 1475 O O . SER A 1 195 ? -61.055 49.418 98.370 1.00 72.75 195 SER A O 1
ATOM 1477 N N . THR A 1 196 ? -62.906 48.672 99.422 1.00 56.59 196 THR A N 1
ATOM 1478 C CA . THR A 1 196 ? -63.797 49.832 99.204 1.00 56.59 196 THR A CA 1
ATOM 1479 C C . THR A 1 196 ? -64.326 50.341 100.527 1.00 56.59 196 THR A C 1
ATOM 1481 O O . THR A 1 196 ? -64.276 51.570 100.735 1.00 56.59 196 THR A O 1
#

Sequence (196 aa):
ALLLNADPVFRSTLENLAEARATLADYLGKWGPRHPKVKQFQVLVKETEQALLARSRRLLGSRAPASNLPETLLALLLKSNDGSRSALLQELVLEAATSDGIARQVESLGQSLAMLEERLHQNVQTSSTLTDLQRKHQVATAVFTSALAKLDLGKTDPFASYPLVQTLALPSQPAGPDTLKRKLALLGAVVGSLST